Protein AF-A0A8H7VX62-F1 (afdb_monomer)

Organism: NCBI:txid101142

Mean predicted aligned error: 15.87 Å

Structure (mmCIF, N/CA/C/O backbone):
data_AF-A0A8H7VX62-F1
#
_entry.id   AF-A0A8H7VX62-F1
#
loop_
_atom_site.group_PDB
_atom_site.id
_atom_site.type_symbol
_atom_site.label_atom_id
_atom_site.label_alt_id
_atom_site.label_comp_id
_atom_site.label_asym_id
_atom_site.label_entity_id
_atom_site.label_seq_id
_atom_site.pdbx_PDB_ins_code
_atom_site.Cartn_x
_atom_site.Cartn_y
_atom_site.Cartn_z
_atom_site.occupancy
_atom_site.B_iso_or_equiv
_atom_site.auth_seq_id
_atom_site.auth_comp_id
_atom_site.auth_asym_id
_atom_site.auth_atom_id
_atom_site.pdbx_PDB_model_num
ATOM 1 N N . MET A 1 1 ? -5.044 -27.011 -21.662 1.00 71.62 1 MET A N 1
ATOM 2 C CA . MET A 1 1 ? -5.686 -28.148 -20.977 1.00 71.62 1 MET A CA 1
ATOM 3 C C . MET A 1 1 ? -5.557 -27.940 -19.476 1.00 71.62 1 MET A C 1
ATOM 5 O O . MET A 1 1 ? -4.485 -27.553 -19.027 1.00 71.62 1 MET A O 1
ATOM 9 N N . PHE A 1 2 ? -6.636 -28.113 -18.713 1.00 68.56 2 PHE A N 1
ATOM 10 C CA . PHE A 1 2 ? -6.569 -28.037 -17.250 1.00 68.56 2 PHE A CA 1
ATOM 11 C C . PHE A 1 2 ? -5.712 -29.178 -16.708 1.00 68.56 2 PHE A C 1
ATOM 13 O O . PHE A 1 2 ? -5.851 -30.312 -17.158 1.00 68.56 2 PHE A O 1
ATOM 20 N N . THR A 1 3 ? -4.791 -28.872 -15.794 1.00 77.31 3 THR A N 1
ATOM 21 C CA . THR A 1 3 ? -3.812 -29.855 -15.300 1.00 77.31 3 THR A CA 1
ATOM 22 C C . THR A 1 3 ? -4.329 -30.677 -14.124 1.00 77.31 3 THR A C 1
ATOM 24 O O . THR A 1 3 ? -3.561 -31.430 -13.534 1.00 77.31 3 THR A O 1
ATOM 27 N N . ASN A 1 4 ? -5.608 -30.528 -13.759 1.00 76.06 4 ASN A N 1
ATOM 28 C CA . ASN A 1 4 ? -6.195 -31.087 -12.538 1.00 76.06 4 ASN A CA 1
ATOM 29 C C . ASN A 1 4 ? -5.482 -30.644 -11.252 1.00 76.06 4 ASN A C 1
ATOM 31 O O . ASN A 1 4 ? -5.583 -31.314 -10.228 1.00 76.06 4 ASN A O 1
ATOM 35 N N . MET A 1 5 ? -4.780 -29.508 -11.285 1.00 73.19 5 MET A N 1
ATOM 36 C CA . MET A 1 5 ? -4.127 -28.947 -10.111 1.00 73.19 5 MET A CA 1
ATOM 37 C C . MET A 1 5 ? -4.774 -27.621 -9.728 1.00 73.19 5 MET A C 1
ATOM 39 O O . MET A 1 5 ? -4.821 -26.676 -10.521 1.00 73.19 5 MET A O 1
ATOM 43 N N . VAL A 1 6 ? -5.244 -27.575 -8.484 1.00 85.94 6 VAL A N 1
ATOM 44 C CA . VAL A 1 6 ? -5.773 -26.383 -7.826 1.00 85.94 6 VAL A CA 1
ATOM 45 C C . VAL A 1 6 ? -4.853 -26.061 -6.656 1.00 85.94 6 VAL A C 1
ATOM 47 O O . VAL A 1 6 ? -4.531 -26.947 -5.863 1.00 85.94 6 VAL A O 1
ATOM 50 N N . ARG A 1 7 ? -4.396 -24.812 -6.566 1.00 84.94 7 ARG A N 1
ATOM 51 C CA . ARG A 1 7 ? -3.600 -24.316 -5.437 1.00 84.94 7 ARG A CA 1
ATOM 52 C C . ARG A 1 7 ? -4.385 -23.256 -4.689 1.00 84.94 7 ARG A C 1
ATOM 54 O O . ARG A 1 7 ? -5.182 -22.540 -5.278 1.00 84.94 7 ARG A O 1
ATOM 61 N N . THR A 1 8 ? -4.163 -23.169 -3.388 1.00 81.38 8 THR A N 1
ATOM 62 C CA . THR A 1 8 ? -4.743 -22.124 -2.550 1.00 81.38 8 THR A CA 1
ATOM 63 C C . THR A 1 8 ? -3.756 -21.760 -1.452 1.00 81.38 8 THR A C 1
ATOM 65 O O . THR A 1 8 ? -3.048 -22.630 -0.943 1.00 81.38 8 THR A O 1
ATOM 68 N N . ASP A 1 9 ? -3.696 -20.479 -1.109 1.00 75.50 9 ASP A N 1
ATOM 69 C CA . ASP A 1 9 ? -2.916 -19.928 0.004 1.00 75.50 9 ASP A CA 1
ATOM 70 C C . ASP A 1 9 ? -3.807 -19.547 1.204 1.00 75.50 9 ASP A C 1
ATOM 72 O O . ASP A 1 9 ? -3.365 -18.873 2.133 1.00 75.50 9 ASP A O 1
ATOM 76 N N . GLY A 1 10 ? -5.077 -19.971 1.187 1.00 54.84 10 GLY A N 1
ATOM 77 C CA . GLY A 1 10 ? -6.078 -19.613 2.194 1.00 54.84 10 GLY A CA 1
ATOM 78 C C . GLY A 1 10 ? -6.777 -18.269 1.954 1.00 54.84 10 GLY A C 1
ATOM 79 O O . GLY A 1 10 ? -7.731 -17.968 2.669 1.00 54.84 10 GLY A O 1
ATOM 80 N N . TYR A 1 11 ? -6.365 -17.494 0.944 1.00 58.25 11 TYR A N 1
ATOM 81 C CA . TYR A 1 11 ? -7.001 -16.233 0.540 1.00 58.25 11 TYR A CA 1
ATOM 82 C C . TYR A 1 11 ? -7.446 -16.235 -0.932 1.00 58.25 11 TYR A C 1
ATOM 84 O O . TYR A 1 11 ? -8.454 -15.611 -1.262 1.00 58.25 11 TYR A O 1
ATOM 92 N N . GLY A 1 12 ? -6.740 -16.957 -1.804 1.00 59.09 12 GLY A N 1
ATOM 93 C CA . GLY A 1 12 ? -7.055 -17.129 -3.221 1.00 59.09 12 GLY A CA 1
ATOM 94 C C . GLY A 1 12 ? -7.034 -18.592 -3.666 1.00 59.09 12 GLY A C 1
ATOM 95 O O . GLY A 1 12 ? -6.581 -19.483 -2.941 1.00 59.09 12 GLY A O 1
ATOM 96 N N . ILE A 1 13 ? -7.560 -18.842 -4.867 1.00 72.12 13 ILE A N 1
ATOM 97 C CA . ILE A 1 13 ? -7.542 -20.153 -5.523 1.00 72.12 13 ILE A CA 1
ATOM 98 C C . ILE A 1 13 ? -6.998 -19.979 -6.940 1.00 72.12 13 ILE A C 1
ATOM 100 O O . ILE A 1 13 ? -7.566 -19.234 -7.737 1.00 72.12 13 ILE A O 1
ATOM 104 N N . ASP A 1 14 ? -5.944 -20.723 -7.257 1.00 79.62 14 ASP A N 1
ATOM 105 C CA . ASP A 1 14 ? -5.330 -20.780 -8.576 1.00 79.62 14 ASP A CA 1
ATOM 106 C C . ASP A 1 14 ? -5.692 -22.086 -9.280 1.00 79.62 14 ASP A C 1
ATOM 108 O O . ASP A 1 14 ? -5.503 -23.182 -8.740 1.00 79.62 14 ASP A O 1
ATOM 112 N N . PHE A 1 15 ? -6.137 -21.975 -10.530 1.00 84.00 15 PHE A N 1
ATOM 113 C CA . PHE A 1 15 ? -6.330 -23.111 -11.427 1.00 84.00 15 PHE A CA 1
ATOM 114 C C . PHE A 1 15 ? -5.172 -23.173 -12.413 1.00 84.00 15 PHE A C 1
ATOM 116 O O . PHE A 1 15 ? -4.970 -22.256 -13.211 1.00 84.00 15 PHE A O 1
ATOM 123 N N . ILE A 1 16 ? -4.411 -24.266 -12.391 1.00 78.94 16 ILE A N 1
ATOM 124 C CA . ILE A 1 16 ? -3.270 -24.405 -13.294 1.00 78.94 16 ILE A CA 1
ATOM 125 C C . ILE A 1 16 ? -3.768 -24.950 -14.638 1.00 78.94 16 ILE A C 1
ATOM 127 O O . ILE A 1 16 ? -4.322 -26.046 -14.744 1.00 78.94 16 ILE A O 1
ATOM 131 N N . LEU A 1 17 ? -3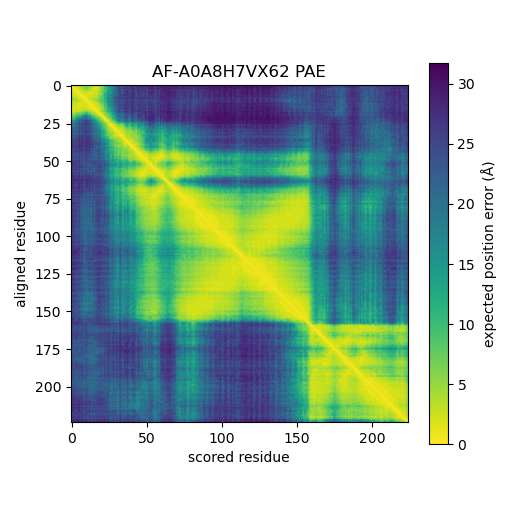.556 -24.171 -15.695 1.00 79.19 17 LEU A N 1
ATOM 132 C CA . LEU A 1 17 ? -3.845 -24.552 -17.074 1.00 79.19 17 LEU A CA 1
ATOM 133 C C . LEU A 1 17 ? -2.516 -24.746 -17.812 1.00 79.19 17 LEU A C 1
ATOM 135 O O . LEU A 1 17 ? -1.702 -23.830 -17.884 1.00 79.19 17 LEU A O 1
ATOM 139 N N . ALA A 1 18 ? -2.297 -25.923 -18.394 1.00 76.12 18 ALA A N 1
ATOM 140 C CA . ALA A 1 18 ? -1.176 -26.158 -19.296 1.00 76.12 18 ALA A CA 1
ATOM 141 C C . ALA A 1 18 ? -1.553 -25.687 -20.704 1.00 76.12 18 ALA A C 1
ATOM 143 O O . ALA A 1 18 ? -2.505 -26.192 -21.311 1.00 76.12 18 ALA A O 1
ATOM 144 N N . GLY A 1 19 ? -0.817 -24.714 -21.231 1.00 64.12 19 GLY A N 1
ATOM 145 C CA . GLY A 1 19 ? -0.822 -24.417 -22.661 1.00 64.12 19 GLY A CA 1
ATOM 146 C C . GLY A 1 19 ? 0.010 -25.447 -23.435 1.00 64.12 19 GLY A C 1
ATOM 147 O O . GLY A 1 19 ? 0.848 -26.119 -22.833 1.00 64.12 19 GLY A O 1
ATOM 148 N N . PRO A 1 20 ? -0.194 -25.590 -24.756 1.00 62.81 20 PRO A N 1
ATOM 149 C CA . PRO A 1 20 ? 0.759 -26.305 -25.596 1.00 62.81 20 PRO A CA 1
ATOM 150 C C . PRO A 1 20 ? 2.146 -25.672 -25.437 1.00 62.81 20 PRO A C 1
ATOM 152 O O . PRO A 1 20 ? 2.269 -24.443 -25.416 1.00 62.81 20 PRO A O 1
ATOM 155 N N . GLU A 1 21 ? 3.172 -26.510 -25.296 1.00 56.41 21 GLU A N 1
ATOM 156 C CA . GLU A 1 21 ? 4.558 -26.068 -25.172 1.00 56.41 21 GLU A CA 1
ATOM 157 C C . GLU A 1 21 ? 4.919 -25.281 -26.436 1.00 56.41 21 GLU A C 1
ATOM 159 O O . GLU A 1 21 ? 5.066 -25.834 -27.528 1.00 56.41 21 GLU A O 1
ATOM 164 N N . ARG A 1 22 ? 4.990 -23.950 -26.322 1.00 55.81 22 ARG A N 1
ATOM 165 C CA . ARG A 1 22 ? 5.574 -23.145 -27.388 1.00 55.81 22 ARG A CA 1
ATOM 166 C C . ARG A 1 22 ? 7.039 -23.546 -27.427 1.00 55.81 22 ARG A C 1
ATOM 168 O O . ARG A 1 22 ? 7.743 -23.323 -26.446 1.00 55.81 22 ARG A O 1
ATOM 175 N N . GLN A 1 23 ? 7.496 -24.103 -28.547 1.00 50.03 23 GLN A N 1
ATOM 176 C CA . GLN A 1 23 ? 8.921 -24.153 -28.860 1.00 50.03 23 GLN A CA 1
ATOM 177 C C . GLN A 1 23 ? 9.413 -22.708 -29.009 1.00 50.03 23 GLN A C 1
ATOM 179 O O . GLN A 1 23 ? 9.545 -22.178 -30.107 1.00 50.03 23 GLN A O 1
ATOM 184 N N . SER A 1 24 ? 9.610 -22.012 -27.893 1.00 57.88 24 SER A N 1
ATOM 185 C CA . SER A 1 24 ? 10.489 -20.860 -27.879 1.00 57.88 24 SER A CA 1
ATOM 186 C C . SER A 1 24 ? 11.895 -21.422 -27.899 1.00 57.88 24 SER A C 1
ATOM 188 O O . SER A 1 24 ? 12.209 -22.279 -27.068 1.00 57.88 24 SER A O 1
ATOM 190 N N . ASN A 1 25 ? 12.738 -20.930 -28.803 1.00 57.56 25 ASN A N 1
ATOM 191 C CA . ASN A 1 25 ? 14.180 -21.060 -28.637 1.00 57.56 25 ASN A CA 1
ATOM 192 C C . ASN A 1 25 ? 14.480 -20.655 -27.194 1.00 57.56 25 ASN A C 1
ATOM 194 O O . ASN A 1 25 ? 14.217 -19.509 -26.822 1.00 57.56 25 ASN A O 1
ATOM 198 N N . LYS A 1 26 ? 14.886 -21.617 -26.353 1.00 55.91 26 LYS A N 1
ATOM 199 C CA . LYS A 1 26 ? 15.217 -21.319 -24.960 1.00 55.91 26 LYS A CA 1
ATOM 200 C C . LYS A 1 26 ? 16.240 -20.197 -25.009 1.00 55.91 26 LYS A C 1
ATOM 202 O O . LYS A 1 26 ? 17.231 -20.313 -25.731 1.00 55.91 26 LYS A O 1
ATOM 207 N N . LEU A 1 27 ? 15.953 -19.100 -24.309 1.00 54.22 27 LEU A N 1
ATOM 208 C CA . LEU A 1 27 ? 16.937 -18.040 -24.161 1.00 54.22 27 LEU A CA 1
ATOM 209 C C . LEU A 1 27 ? 18.217 -18.681 -23.606 1.00 54.22 27 LEU A C 1
ATOM 211 O O . LEU A 1 27 ? 18.117 -19.594 -22.776 1.00 54.22 27 LEU A O 1
ATOM 215 N N . PRO A 1 28 ? 19.396 -18.277 -24.103 1.00 64.38 28 PRO A N 1
ATOM 216 C CA . PRO A 1 28 ? 20.649 -18.795 -23.588 1.00 64.38 28 PRO A CA 1
ATOM 217 C C . PRO A 1 28 ? 20.696 -18.560 -22.079 1.00 64.38 28 PRO A C 1
ATOM 219 O O . PRO A 1 28 ? 20.240 -17.531 -21.579 1.00 64.38 28 PRO A O 1
ATOM 222 N N . ASN A 1 29 ? 21.190 -19.561 -21.359 1.00 65.06 29 ASN A N 1
ATOM 223 C CA . ASN A 1 29 ? 21.332 -19.475 -19.918 1.00 65.06 29 ASN A CA 1
ATOM 224 C C . ASN A 1 29 ? 22.553 -18.592 -19.649 1.00 65.06 29 ASN A C 1
ATOM 226 O O . ASN A 1 29 ? 23.673 -19.062 -19.819 1.00 65.06 29 ASN A O 1
ATOM 230 N N . LEU A 1 30 ? 22.316 -17.314 -19.349 1.00 65.06 30 LEU A N 1
ATOM 231 C CA . LEU A 1 30 ? 23.380 -16.342 -19.117 1.00 65.06 30 LEU A CA 1
ATOM 232 C C . LEU A 1 30 ? 23.944 -16.508 -17.702 1.00 65.06 30 LEU A C 1
ATOM 234 O O . LEU A 1 30 ? 23.188 -16.543 -16.729 1.00 65.06 30 LEU A O 1
ATOM 238 N N . ASP A 1 31 ? 25.263 -16.586 -17.604 1.00 73.94 31 ASP A N 1
ATOM 239 C CA . ASP A 1 31 ? 26.038 -16.526 -16.369 1.00 73.94 31 ASP A CA 1
ATOM 240 C C . ASP A 1 31 ? 26.629 -15.116 -16.186 1.00 73.94 31 ASP A C 1
ATOM 242 O O . ASP A 1 31 ? 26.769 -14.345 -17.134 1.00 73.94 31 ASP A O 1
ATOM 246 N N . VAL A 1 32 ? 27.014 -14.761 -14.960 1.00 63.56 32 VAL A N 1
ATOM 247 C CA . VAL A 1 32 ? 27.670 -13.481 -14.639 1.00 63.56 32 VAL A CA 1
ATOM 248 C C . VAL A 1 32 ? 28.937 -13.285 -15.481 1.00 63.56 32 VAL A C 1
ATOM 250 O O . VAL A 1 32 ? 29.259 -12.165 -15.866 1.00 63.56 32 VAL A O 1
ATOM 253 N N . ASN A 1 33 ? 29.616 -14.379 -15.828 1.00 73.19 33 ASN A N 1
ATOM 254 C CA . ASN A 1 33 ? 30.805 -14.372 -16.678 1.00 73.19 33 ASN A CA 1
ATOM 255 C C . ASN A 1 33 ? 30.521 -14.011 -18.148 1.00 73.19 33 ASN A C 1
ATOM 257 O O . ASN A 1 33 ? 31.453 -13.647 -18.863 1.00 73.19 33 ASN A O 1
ATOM 261 N N . ASP A 1 34 ? 29.263 -14.073 -18.599 1.00 70.69 34 ASP A N 1
ATOM 262 C CA . ASP A 1 34 ? 28.872 -13.662 -19.955 1.00 70.69 34 ASP A CA 1
ATOM 263 C C . ASP A 1 34 ? 28.819 -12.131 -20.109 1.00 70.69 34 ASP A C 1
ATOM 265 O O . ASP A 1 34 ? 28.713 -11.614 -21.225 1.00 70.69 34 ASP A O 1
ATOM 269 N N . PHE A 1 35 ? 28.918 -11.387 -19.003 1.00 65.88 35 PHE A N 1
ATOM 270 C CA . PHE A 1 35 ? 28.956 -9.930 -18.993 1.00 65.88 35 PHE A CA 1
ATOM 271 C C . PHE A 1 35 ? 30.404 -9.440 -18.885 1.00 65.88 35 PHE A C 1
ATOM 273 O O . PHE A 1 35 ? 30.941 -9.255 -17.792 1.00 65.88 35 PHE A O 1
ATOM 280 N N . THR A 1 36 ? 31.058 -9.218 -20.027 1.00 74.06 36 THR A N 1
ATOM 281 C CA . THR A 1 36 ? 32.402 -8.624 -20.032 1.00 74.06 36 THR A CA 1
ATOM 282 C C . THR A 1 36 ? 32.339 -7.140 -19.653 1.00 74.06 36 THR A C 1
ATOM 284 O O . THR A 1 36 ? 31.382 -6.463 -20.035 1.00 74.06 36 THR A O 1
ATOM 287 N N . PRO A 1 37 ? 33.341 -6.588 -18.943 1.00 66.25 37 PRO A N 1
ATOM 288 C CA . PRO A 1 37 ? 33.382 -5.164 -18.610 1.00 66.25 37 PRO A CA 1
ATOM 289 C C . PRO A 1 37 ? 33.244 -4.258 -19.839 1.00 66.25 37 PRO A C 1
ATOM 291 O O . PRO A 1 37 ? 32.565 -3.238 -19.774 1.00 66.25 37 PRO A O 1
ATOM 294 N N . GLU A 1 38 ? 33.823 -4.652 -20.976 1.00 67.12 38 GLU A N 1
ATOM 295 C CA . GLU A 1 38 ? 33.693 -3.928 -22.243 1.00 67.12 38 GLU A CA 1
ATOM 296 C C . GLU A 1 38 ? 32.259 -4.011 -22.784 1.00 67.12 38 GLU A C 1
ATOM 298 O O . GLU A 1 38 ? 31.678 -2.999 -23.162 1.00 67.12 38 GLU A O 1
ATOM 303 N N . GLY A 1 39 ? 31.641 -5.197 -22.747 1.00 64.75 39 GLY A N 1
ATOM 304 C CA . GLY A 1 39 ? 30.269 -5.405 -23.210 1.00 64.75 39 GLY A CA 1
ATOM 305 C C . GLY A 1 39 ? 29.230 -4.691 -22.347 1.00 64.75 39 GLY A C 1
ATOM 306 O O . GLY A 1 39 ? 28.265 -4.156 -22.889 1.00 64.75 39 GLY A O 1
ATOM 307 N N . ILE A 1 40 ? 29.441 -4.641 -21.027 1.00 62.69 40 ILE A N 1
ATOM 308 C CA . ILE A 1 40 ? 28.620 -3.864 -20.094 1.00 62.69 40 ILE A CA 1
ATOM 309 C C . ILE A 1 40 ? 28.803 -2.376 -20.386 1.00 62.69 40 ILE A C 1
ATOM 311 O O . ILE A 1 40 ? 27.826 -1.703 -20.672 1.00 62.69 40 ILE A O 1
ATOM 315 N N . ASN A 1 41 ? 30.032 -1.860 -20.393 1.00 64.12 41 ASN A N 1
ATOM 316 C CA . ASN A 1 41 ? 30.258 -0.419 -20.527 1.00 64.12 41 ASN A CA 1
ATOM 317 C C . ASN A 1 41 ? 29.872 0.140 -21.911 1.00 64.12 41 ASN A C 1
ATOM 319 O O . ASN A 1 41 ? 29.512 1.311 -22.008 1.00 64.12 41 ASN A O 1
ATOM 323 N N . GLU A 1 42 ? 29.912 -0.671 -22.974 1.00 64.19 42 GLU A N 1
ATOM 324 C CA . GLU A 1 42 ? 29.536 -0.245 -24.331 1.00 64.19 42 GLU A CA 1
ATOM 325 C C . GLU A 1 42 ? 28.044 -0.419 -24.651 1.00 64.19 42 GLU A C 1
ATOM 327 O O . GLU A 1 42 ? 27.518 0.300 -25.501 1.00 64.19 42 GLU A O 1
ATOM 332 N N . ARG A 1 43 ? 27.354 -1.384 -24.022 1.00 55.22 43 ARG A N 1
ATOM 333 C CA . ARG A 1 43 ? 25.957 -1.731 -24.363 1.00 55.22 43 ARG A CA 1
ATOM 334 C C . ARG A 1 43 ? 24.969 -1.566 -23.216 1.00 55.22 43 ARG A C 1
ATOM 336 O O . ARG A 1 43 ? 23.773 -1.648 -23.465 1.00 55.22 43 ARG A O 1
ATOM 343 N N . PHE A 1 44 ? 25.445 -1.395 -21.985 1.00 58.22 44 PHE A N 1
ATOM 344 C CA . PHE A 1 44 ? 24.639 -1.366 -20.770 1.00 58.22 44 PHE A CA 1
ATOM 345 C C . PHE A 1 44 ? 24.989 -0.179 -19.870 1.00 58.22 44 PHE A C 1
ATOM 347 O O . PHE A 1 44 ? 25.999 -0.140 -19.179 1.00 58.22 44 PHE A O 1
ATOM 354 N N . HIS A 1 45 ? 24.064 0.768 -19.785 1.00 63.84 45 HIS A N 1
ATOM 355 C CA . HIS A 1 45 ? 24.057 1.790 -18.757 1.00 63.84 45 HIS A CA 1
ATOM 356 C C . HIS A 1 45 ? 23.605 1.200 -17.416 1.00 63.84 45 HIS A C 1
ATOM 358 O O . HIS A 1 45 ? 22.448 0.806 -17.237 1.00 63.84 45 HIS A O 1
ATOM 364 N N . LEU A 1 46 ? 24.546 1.107 -16.477 1.00 67.94 46 LEU A N 1
ATOM 365 C CA . LEU A 1 46 ? 24.316 0.564 -15.146 1.00 67.94 46 LEU A CA 1
ATOM 366 C C . LEU A 1 46 ? 23.502 1.546 -14.297 1.00 67.94 46 LEU A C 1
ATOM 368 O O . LEU A 1 46 ? 23.873 2.706 -14.169 1.00 67.94 46 LEU A O 1
ATOM 372 N N . TRP A 1 47 ? 22.421 1.062 -13.681 1.00 75.31 47 TRP A N 1
ATOM 373 C CA . TRP A 1 47 ? 21.662 1.820 -12.687 1.00 75.31 47 TRP A CA 1
ATOM 374 C C . TRP A 1 47 ? 21.677 1.093 -11.348 1.00 75.31 47 TRP A C 1
ATOM 376 O O . TRP A 1 47 ? 21.229 -0.050 -11.245 1.00 75.31 47 TRP A O 1
ATOM 386 N N . GLY A 1 48 ? 22.151 1.772 -10.308 1.00 71.88 48 GLY A N 1
ATOM 387 C CA . GLY A 1 48 ? 21.973 1.338 -8.929 1.00 71.88 48 GLY A CA 1
ATOM 388 C C . GLY A 1 48 ? 20.546 1.633 -8.484 1.00 71.88 48 GLY A C 1
ATOM 389 O O . GLY A 1 48 ? 20.120 2.784 -8.538 1.00 71.88 48 GLY A O 1
ATOM 390 N N . VAL A 1 49 ? 19.804 0.609 -8.060 1.00 68.94 49 VAL A N 1
ATOM 391 C CA . VAL A 1 49 ? 18.426 0.746 -7.566 1.00 68.94 49 VAL A CA 1
ATOM 392 C C . VAL A 1 49 ? 18.399 0.501 -6.064 1.00 68.94 49 VAL A C 1
ATOM 394 O O . VAL A 1 49 ? 18.793 -0.566 -5.601 1.00 68.94 49 VAL A O 1
ATOM 397 N N . ASP A 1 50 ? 17.891 1.478 -5.320 1.00 70.25 50 ASP A N 1
ATOM 398 C CA . ASP A 1 50 ? 17.724 1.427 -3.872 1.00 70.25 50 ASP A CA 1
ATOM 399 C C . ASP A 1 50 ? 16.243 1.618 -3.491 1.00 70.25 50 ASP A C 1
ATOM 401 O O . ASP A 1 50 ? 15.652 2.669 -3.789 1.00 70.25 50 ASP A O 1
ATOM 405 N N . PRO A 1 51 ? 15.595 0.621 -2.864 1.00 66.69 51 PRO A N 1
ATOM 406 C CA . PRO A 1 51 ? 14.284 0.801 -2.256 1.00 66.69 51 PRO A CA 1
ATOM 407 C C . PRO A 1 51 ? 14.405 1.636 -0.974 1.00 66.69 51 PRO A C 1
ATOM 409 O O . PRO A 1 51 ? 15.228 1.355 -0.110 1.00 66.69 51 PRO A O 1
ATOM 412 N N . GLY A 1 52 ? 13.544 2.643 -0.807 1.00 60.78 52 GLY A N 1
ATOM 413 C CA . GLY A 1 52 ? 13.649 3.592 0.303 1.00 60.78 52 GLY A CA 1
ATOM 414 C C . GLY A 1 52 ? 12.347 3.812 1.073 1.00 60.78 52 GLY A C 1
ATOM 415 O O . GLY A 1 52 ? 11.261 3.396 0.681 1.00 60.78 52 GLY A O 1
ATOM 416 N N . GLN A 1 53 ? 12.442 4.529 2.196 1.00 58.53 53 GLN A N 1
ATOM 417 C CA . GLN A 1 53 ? 11.253 4.933 2.963 1.00 58.53 53 GLN A CA 1
ATOM 418 C C . GLN A 1 53 ? 10.483 6.073 2.272 1.00 58.53 53 GLN A C 1
ATOM 420 O O . GLN A 1 53 ? 9.252 6.078 2.234 1.00 58.53 53 GLN A O 1
ATOM 425 N N . ILE A 1 54 ? 11.211 7.043 1.708 1.00 71.38 54 ILE A N 1
ATOM 426 C CA . ILE A 1 54 ? 10.633 8.239 1.069 1.00 71.38 54 ILE A CA 1
ATOM 427 C C . ILE A 1 54 ? 10.181 7.944 -0.365 1.00 71.38 54 ILE A C 1
ATOM 429 O O . ILE A 1 54 ? 9.164 8.474 -0.817 1.00 71.38 54 ILE A O 1
ATOM 433 N N . ASN A 1 55 ? 10.918 7.083 -1.065 1.00 69.38 55 ASN A N 1
ATOM 434 C CA . ASN A 1 55 ? 10.613 6.648 -2.421 1.00 69.38 55 ASN A CA 1
ATOM 435 C C . ASN A 1 55 ? 10.502 5.129 -2.431 1.00 69.38 55 ASN A C 1
ATOM 437 O O . ASN A 1 55 ? 11.405 4.471 -1.925 1.00 69.38 55 ASN A O 1
ATOM 441 N N . ILE A 1 56 ? 9.463 4.595 -3.078 1.00 66.69 56 ILE A N 1
ATOM 442 C CA . ILE A 1 56 ? 9.306 3.155 -3.323 1.00 66.69 56 ILE A CA 1
ATOM 443 C C . ILE A 1 56 ? 10.578 2.595 -3.966 1.00 66.69 56 ILE A C 1
ATOM 445 O O . ILE A 1 56 ? 11.034 1.517 -3.599 1.00 66.69 56 ILE A O 1
ATOM 449 N N . PHE A 1 57 ? 11.189 3.372 -4.863 1.00 69.19 57 PHE A N 1
ATOM 450 C CA . PHE A 1 57 ? 12.565 3.172 -5.289 1.00 69.19 57 PHE A CA 1
ATOM 451 C C . PHE A 1 57 ? 13.218 4.494 -5.702 1.00 69.19 57 PHE A C 1
ATOM 453 O O . PHE A 1 57 ? 12.554 5.443 -6.143 1.00 69.19 57 PHE A O 1
ATOM 460 N N . THR A 1 58 ? 14.539 4.525 -5.583 1.00 71.56 58 THR A N 1
ATOM 461 C CA . THR A 1 58 ? 15.434 5.503 -6.197 1.00 71.56 58 THR A CA 1
ATOM 462 C C . THR A 1 58 ? 16.395 4.744 -7.102 1.00 71.56 58 THR A C 1
ATOM 464 O O . THR A 1 58 ? 16.918 3.713 -6.704 1.00 71.56 58 THR A O 1
ATOM 467 N N . ALA A 1 59 ? 16.624 5.231 -8.313 1.00 77.06 59 ALA A N 1
ATOM 468 C CA . ALA A 1 59 ? 17.611 4.689 -9.229 1.00 77.06 59 ALA A CA 1
ATOM 469 C C . ALA A 1 59 ? 18.631 5.782 -9.581 1.00 77.06 59 ALA A C 1
ATOM 471 O O . ALA A 1 59 ? 18.223 6.925 -9.807 1.00 77.06 59 ALA A O 1
ATOM 472 N N . SER A 1 60 ? 19.916 5.432 -9.619 1.00 82.69 60 SER A N 1
ATOM 473 C CA . SER A 1 60 ? 21.038 6.309 -9.984 1.00 82.69 60 SER A CA 1
ATOM 474 C C . SER A 1 60 ? 21.894 5.672 -11.075 1.00 82.69 60 SER A C 1
ATOM 476 O O . SER A 1 60 ? 22.193 4.487 -10.960 1.00 82.69 60 SER A O 1
ATOM 478 N N . ASP A 1 61 ? 22.317 6.432 -12.086 1.00 81.88 61 ASP A N 1
ATOM 479 C CA . ASP A 1 61 ? 23.257 5.977 -13.131 1.00 81.88 61 ASP A CA 1
ATOM 480 C C . ASP A 1 61 ? 24.733 6.275 -12.822 1.00 81.88 61 ASP A C 1
ATOM 482 O O . ASP A 1 61 ? 25.618 5.934 -13.604 1.00 81.88 61 ASP A O 1
ATOM 486 N N . GLY A 1 62 ? 25.012 6.882 -11.668 1.00 79.94 62 GLY A N 1
ATOM 487 C CA . GLY A 1 62 ? 26.361 7.202 -11.218 1.00 79.94 62 GLY A CA 1
ATOM 488 C C . GLY A 1 62 ? 26.535 6.992 -9.718 1.00 79.94 62 GLY A C 1
ATOM 489 O O . GLY A 1 62 ? 25.570 7.026 -8.948 1.00 79.94 62 GLY A O 1
ATOM 490 N N . HIS A 1 63 ? 27.781 6.750 -9.315 1.00 73.38 63 HIS A N 1
ATOM 491 C CA . HIS A 1 63 ? 28.190 6.585 -7.915 1.00 73.38 63 HIS A CA 1
ATOM 492 C C . HIS A 1 63 ? 29.156 7.693 -7.449 1.00 73.38 63 HIS A C 1
ATOM 494 O O . HIS A 1 63 ? 29.311 7.915 -6.249 1.00 73.38 63 HIS A O 1
ATOM 500 N N . ASP A 1 64 ? 29.786 8.408 -8.382 1.00 76.06 64 ASP A N 1
ATOM 501 C CA . ASP A 1 64 ? 30.823 9.394 -8.079 1.00 76.06 64 ASP A CA 1
ATOM 502 C C . ASP A 1 64 ? 30.256 10.811 -7.888 1.00 76.06 64 ASP A C 1
ATOM 504 O O . ASP A 1 64 ? 29.051 11.057 -7.979 1.00 76.06 64 ASP A O 1
ATOM 508 N N . THR A 1 65 ? 31.136 11.770 -7.592 1.00 76.56 65 THR A N 1
ATOM 509 C CA . THR A 1 65 ? 30.777 13.184 -7.376 1.00 76.56 65 THR A CA 1
ATOM 510 C C . THR A 1 65 ? 30.355 13.922 -8.645 1.00 76.56 65 THR A C 1
ATOM 512 O O . THR A 1 65 ? 29.923 15.074 -8.563 1.00 76.56 65 THR A O 1
ATOM 515 N N . ASP A 1 66 ? 30.493 13.285 -9.806 1.00 80.38 66 ASP A N 1
ATOM 516 C CA . ASP A 1 66 ? 30.074 13.848 -11.081 1.00 80.38 66 ASP A CA 1
ATOM 517 C C . ASP A 1 66 ? 28.540 13.933 -11.181 1.00 80.38 66 ASP A C 1
ATOM 519 O O . ASP A 1 66 ? 27.818 13.157 -10.539 1.00 80.38 66 ASP A O 1
ATOM 523 N N . PRO A 1 67 ? 28.007 14.876 -11.983 1.00 77.75 67 PRO A N 1
ATOM 524 C CA . PRO A 1 67 ? 26.576 14.962 -12.228 1.00 77.75 67 PRO A CA 1
ATOM 525 C C . PRO A 1 67 ? 26.034 13.647 -12.798 1.00 77.75 67 PRO A C 1
ATOM 527 O O . PRO A 1 67 ? 26.444 13.212 -13.870 1.00 77.75 67 PRO A O 1
ATOM 530 N N . HIS A 1 68 ? 25.079 13.052 -12.091 1.00 80.31 68 HIS A N 1
ATOM 531 C CA . HIS A 1 68 ? 24.415 11.809 -12.471 1.00 80.31 68 HIS A CA 1
ATOM 532 C C . HIS A 1 68 ? 22.893 11.968 -12.376 1.00 80.31 68 HIS A C 1
ATOM 534 O O . HIS A 1 68 ? 22.364 12.850 -11.688 1.00 80.31 68 HIS A O 1
ATOM 540 N N . GLN A 1 69 ? 22.167 11.135 -13.108 1.00 79.25 69 GLN A N 1
ATOM 541 C CA . GLN A 1 69 ? 20.717 11.139 -13.143 1.00 79.25 69 GLN A CA 1
ATOM 542 C C . GLN A 1 69 ? 20.142 10.351 -11.973 1.00 79.25 69 GLN A C 1
ATOM 544 O O . GLN A 1 69 ? 20.537 9.227 -11.678 1.00 79.25 69 GLN A O 1
ATOM 549 N N . LEU A 1 70 ? 19.111 10.926 -11.354 1.00 79.00 70 LEU A N 1
ATOM 550 C CA . LEU A 1 70 ? 18.333 10.273 -10.311 1.00 79.00 70 LEU A CA 1
ATOM 551 C C . LEU A 1 70 ? 16.882 1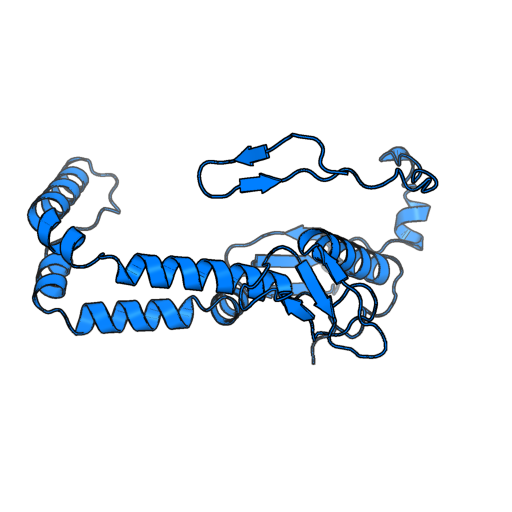0.127 -10.750 1.00 79.00 70 LEU A C 1
ATOM 553 O O . LEU A 1 70 ? 16.196 11.109 -11.048 1.00 79.00 70 LEU A O 1
ATOM 557 N N . ARG A 1 71 ? 16.374 8.899 -10.705 1.00 74.06 71 ARG A N 1
ATOM 558 C CA . ARG A 1 71 ? 14.959 8.588 -10.926 1.00 74.06 71 ARG A CA 1
ATOM 559 C C . ARG A 1 71 ? 14.341 8.121 -9.626 1.00 74.06 71 ARG A C 1
ATOM 561 O O . ARG A 1 71 ? 14.923 7.321 -8.908 1.00 74.06 71 ARG A O 1
ATOM 568 N N . LYS A 1 72 ? 13.170 8.655 -9.291 1.00 76.12 72 LYS A N 1
ATOM 569 C CA . LYS A 1 72 ? 12.500 8.394 -8.013 1.00 76.12 72 LYS A CA 1
ATOM 570 C C . LYS A 1 72 ? 11.025 8.154 -8.260 1.00 76.12 72 LYS A C 1
ATOM 572 O O . LYS A 1 72 ? 10.414 8.923 -9.009 1.00 76.12 72 LYS A O 1
ATOM 577 N N . TYR A 1 73 ? 10.476 7.150 -7.586 1.00 69.00 73 TYR A N 1
ATOM 578 C CA . TYR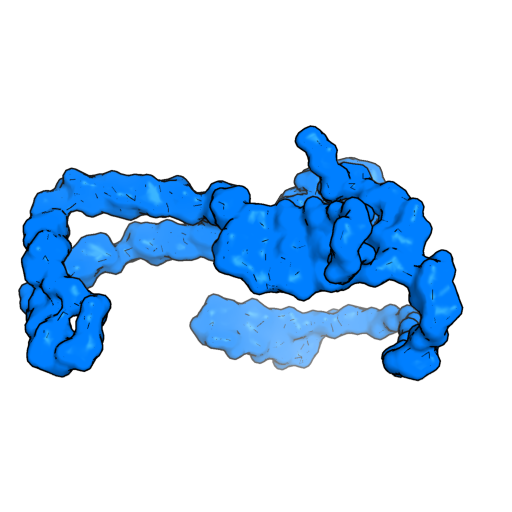 A 1 73 ? 9.036 6.979 -7.446 1.00 69.00 73 TYR A CA 1
ATOM 579 C C . TYR A 1 73 ? 8.627 7.239 -5.990 1.00 69.00 73 TYR A C 1
ATOM 581 O O . TYR A 1 73 ? 8.851 6.383 -5.131 1.00 69.00 73 TYR A O 1
ATOM 589 N N . PRO A 1 74 ? 8.092 8.432 -5.668 1.00 79.75 74 PRO A N 1
ATOM 590 C CA . PRO A 1 74 ? 7.806 8.808 -4.291 1.00 79.75 74 PRO A CA 1
ATOM 591 C C . PRO A 1 74 ? 6.732 7.926 -3.657 1.00 79.75 74 PRO A C 1
ATOM 593 O O . PRO A 1 74 ? 5.659 7.708 -4.221 1.00 79.75 74 PRO A O 1
ATOM 596 N N . THR A 1 75 ? 6.958 7.518 -2.412 1.00 76.81 75 THR A N 1
ATOM 597 C CA . THR A 1 75 ? 5.998 6.748 -1.611 1.00 76.81 75 THR A CA 1
ATOM 598 C C . THR A 1 75 ? 4.659 7.488 -1.471 1.00 76.81 75 THR A C 1
ATOM 600 O O . THR A 1 75 ? 3.587 6.885 -1.504 1.00 76.81 75 THR A O 1
ATOM 603 N N . ALA A 1 76 ? 4.694 8.822 -1.387 1.00 82.31 76 ALA A N 1
ATOM 604 C CA . ALA A 1 76 ? 3.493 9.654 -1.334 1.00 82.31 76 ALA A CA 1
ATOM 605 C C . ALA A 1 76 ? 2.667 9.620 -2.634 1.00 82.31 76 ALA A C 1
ATOM 607 O O . ALA A 1 76 ? 1.434 9.701 -2.575 1.00 82.31 76 ALA A O 1
ATOM 608 N N . GLU A 1 77 ? 3.328 9.511 -3.790 1.00 81.31 77 GLU A N 1
ATOM 609 C CA . GLU A 1 77 ? 2.663 9.376 -5.088 1.00 81.31 77 GLU A CA 1
ATOM 610 C C . GLU A 1 77 ? 1.981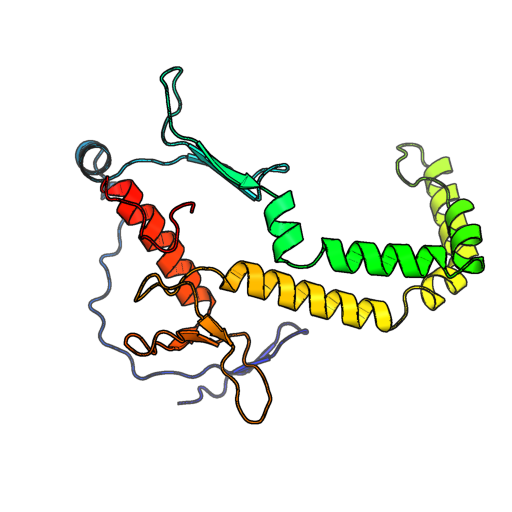 8.009 -5.176 1.00 81.31 77 GLU A C 1
ATOM 612 O O . GLU A 1 77 ? 0.775 7.949 -5.425 1.00 81.31 77 GLU A O 1
ATOM 617 N N . TYR A 1 78 ? 2.706 6.940 -4.831 1.00 80.00 78 TYR A N 1
ATOM 618 C CA . TYR A 1 78 ? 2.164 5.582 -4.749 1.00 80.00 78 TYR A CA 1
ATOM 619 C C . TYR A 1 78 ? 0.911 5.508 -3.873 1.00 80.00 78 TYR A C 1
ATOM 621 O O . TYR A 1 78 ? -0.141 5.073 -4.331 1.00 80.00 78 TYR A O 1
ATOM 629 N N . TYR A 1 79 ? 0.967 6.009 -2.634 1.00 82.19 79 TYR A N 1
ATOM 630 C CA . TYR A 1 79 ? -0.183 5.973 -1.722 1.00 82.19 79 TYR A CA 1
ATOM 631 C C . TYR A 1 79 ? -1.392 6.774 -2.217 1.00 82.19 79 TYR A C 1
ATOM 633 O O . TYR A 1 79 ? -2.529 6.480 -1.838 1.00 82.19 79 TYR A O 1
ATOM 641 N N . THR A 1 80 ? -1.157 7.797 -3.039 1.00 85.38 80 THR A N 1
ATOM 642 C CA . THR A 1 80 ? -2.237 8.559 -3.668 1.00 85.38 80 THR A CA 1
ATOM 643 C C . THR A 1 80 ? -2.890 7.727 -4.769 1.00 85.38 80 THR A C 1
ATOM 645 O O . THR A 1 80 ? -4.107 7.549 -4.733 1.00 85.38 80 THR A O 1
ATOM 648 N N . ARG A 1 81 ? -2.091 7.155 -5.682 1.00 79.38 81 ARG A N 1
ATOM 649 C CA . ARG A 1 81 ? -2.578 6.306 -6.784 1.00 79.38 81 ARG A CA 1
ATOM 650 C C . ARG A 1 81 ? -3.263 5.035 -6.288 1.00 79.38 81 ARG A C 1
ATOM 652 O O . ARG A 1 81 ? -4.345 4.693 -6.745 1.00 79.38 81 ARG A O 1
ATOM 659 N N . ALA A 1 82 ? -2.701 4.400 -5.264 1.00 80.88 82 ALA A N 1
ATOM 660 C CA . ALA A 1 82 ? -3.260 3.205 -4.645 1.00 80.88 82 ALA A CA 1
ATOM 661 C C . ALA A 1 82 ? -4.521 3.469 -3.791 1.00 80.88 82 ALA A C 1
ATOM 663 O O . ALA A 1 82 ? -5.052 2.549 -3.173 1.00 80.88 82 ALA A O 1
ATOM 664 N N . GLY A 1 83 ? -5.010 4.715 -3.719 1.00 87.31 83 GLY A N 1
ATOM 665 C CA . GLY A 1 83 ? -6.263 5.068 -3.040 1.00 87.31 83 GLY A CA 1
ATOM 666 C C . GLY A 1 83 ? -6.187 5.139 -1.510 1.00 87.31 83 GLY A C 1
ATOM 667 O O . GLY A 1 83 ? -7.180 5.479 -0.863 1.00 87.31 83 GLY A O 1
ATOM 668 N N . LEU A 1 84 ? -5.014 4.908 -0.909 1.00 88.75 84 LEU A N 1
ATOM 669 C CA . LEU A 1 84 ? -4.839 4.872 0.548 1.00 88.75 84 LEU A CA 1
ATOM 670 C C . LEU A 1 84 ? -5.132 6.219 1.219 1.00 88.75 84 LEU A C 1
ATOM 672 O O . LEU A 1 84 ? -5.708 6.244 2.305 1.00 88.75 84 LEU A O 1
ATOM 676 N N . LYS A 1 85 ? -4.829 7.349 0.562 1.00 90.44 85 LYS A N 1
ATOM 677 C CA . LYS A 1 85 ? -5.204 8.679 1.082 1.00 90.44 85 LYS A CA 1
ATOM 678 C C . LYS A 1 85 ? -6.718 8.845 1.230 1.00 90.44 85 LYS A C 1
ATOM 680 O O . LYS A 1 85 ? -7.176 9.380 2.238 1.00 90.44 85 LYS A O 1
ATOM 685 N N . LYS A 1 86 ? -7.494 8.363 0.254 1.00 91.88 86 LYS A N 1
ATOM 686 C CA . LYS A 1 86 ? -8.962 8.430 0.286 1.00 91.88 86 LYS A CA 1
ATOM 687 C C . LYS A 1 86 ? -9.518 7.555 1.408 1.00 91.88 86 LYS A C 1
ATOM 689 O O . LYS A 1 86 ? -10.382 7.996 2.160 1.00 91.88 86 LYS A O 1
ATOM 694 N N . THR A 1 87 ? -8.980 6.349 1.564 1.00 93.19 87 THR A N 1
ATOM 695 C CA . THR A 1 87 ? -9.355 5.451 2.661 1.00 93.19 87 THR A CA 1
ATOM 696 C C . THR A 1 87 ? -9.033 6.050 4.027 1.00 93.19 87 THR A C 1
ATOM 698 O O . THR A 1 87 ? -9.892 6.042 4.904 1.00 93.19 87 THR A O 1
ATOM 701 N N . ASN A 1 88 ? -7.850 6.643 4.205 1.00 93.75 88 ASN A N 1
ATOM 702 C CA . ASN A 1 88 ? -7.483 7.304 5.460 1.00 93.75 88 ASN A CA 1
ATOM 703 C C . ASN A 1 88 ? -8.429 8.462 5.800 1.00 93.75 88 ASN A C 1
ATOM 705 O O . ASN A 1 88 ? -8.791 8.624 6.963 1.00 93.75 88 ASN A O 1
ATOM 709 N N . LEU A 1 89 ? -8.878 9.224 4.797 1.00 95.06 89 LEU A N 1
ATOM 710 C CA . LEU A 1 89 ? -9.883 10.268 4.993 1.00 95.06 89 LEU A CA 1
ATOM 711 C C . LEU A 1 89 ? -11.234 9.688 5.441 1.00 95.06 89 LEU A C 1
ATOM 713 O O . LEU A 1 89 ? -11.850 10.224 6.357 1.00 95.06 89 LEU A O 1
ATOM 717 N N . HIS A 1 90 ? -11.681 8.573 4.852 1.00 94.56 90 HIS A N 1
ATOM 718 C CA . HIS A 1 90 ? -12.893 7.883 5.309 1.00 94.56 90 HIS A CA 1
ATOM 719 C C . HIS A 1 90 ? -12.772 7.398 6.754 1.00 94.56 90 HIS A C 1
ATOM 721 O O . HIS A 1 90 ? -13.681 7.632 7.546 1.00 94.56 90 HIS A O 1
ATOM 727 N N . ILE A 1 91 ? -11.645 6.776 7.109 1.00 94.38 91 ILE A N 1
ATOM 728 C CA . ILE A 1 91 ? -11.387 6.317 8.478 1.00 94.38 91 ILE A CA 1
ATOM 729 C C . ILE A 1 91 ? -11.409 7.503 9.445 1.00 94.38 91 ILE A C 1
ATOM 731 O O . ILE A 1 91 ? -12.058 7.419 10.482 1.00 94.38 91 ILE A O 1
ATOM 735 N N . LEU A 1 92 ? -10.761 8.618 9.098 1.00 95.12 92 LEU A N 1
ATOM 736 C CA . LEU A 1 92 ? -10.775 9.832 9.914 1.00 95.12 92 LEU A CA 1
ATOM 737 C C . LEU A 1 92 ? -12.199 10.371 10.107 1.00 95.12 92 LEU A C 1
ATOM 739 O O . LEU A 1 92 ? -12.570 10.724 11.220 1.00 95.12 92 LEU A O 1
ATOM 743 N N . ASN A 1 93 ? -13.015 10.382 9.052 1.00 95.81 93 ASN A N 1
ATOM 744 C CA . ASN A 1 93 ? -14.412 10.799 9.151 1.00 95.81 93 ASN A CA 1
ATOM 745 C C . ASN A 1 93 ? -15.233 9.863 10.049 1.00 95.81 93 ASN A C 1
ATOM 747 O O . ASN A 1 93 ? -16.044 10.349 10.829 1.00 95.81 93 ASN A O 1
ATOM 751 N N . TYR A 1 94 ? -15.004 8.546 9.989 1.00 95.31 94 TYR A N 1
ATOM 752 C CA . TYR A 1 94 ? -15.652 7.596 10.899 1.00 95.31 94 TYR A CA 1
ATOM 753 C C . TYR A 1 94 ? -15.245 7.838 12.348 1.00 95.31 94 TYR A C 1
ATOM 755 O O . TYR A 1 94 ? -16.114 7.895 13.211 1.00 95.31 94 TYR A O 1
ATOM 763 N N . LYS A 1 95 ? -13.949 8.058 12.604 1.00 94.62 95 LYS A N 1
ATOM 764 C CA . LYS A 1 95 ? -13.456 8.411 13.940 1.00 94.62 95 LYS A CA 1
ATOM 765 C C . LYS A 1 95 ? -14.094 9.699 14.447 1.00 94.62 95 LYS A C 1
ATOM 767 O O . LYS A 1 95 ? -14.503 9.760 15.592 1.00 94.62 95 LYS A O 1
ATOM 772 N N . ASN A 1 96 ? -14.215 10.715 13.596 1.00 94.50 96 ASN A N 1
ATOM 773 C CA . ASN A 1 96 ? -14.797 12.002 13.977 1.00 94.50 96 ASN A CA 1
ATOM 774 C C . ASN A 1 96 ? -16.312 11.960 14.207 1.00 94.50 96 ASN A C 1
ATOM 776 O O . ASN A 1 96 ? -16.843 12.840 14.878 1.00 94.50 96 ASN A O 1
ATOM 780 N N . ALA A 1 97 ? -17.006 10.972 13.643 1.00 94.81 97 ALA A N 1
ATOM 781 C CA . ALA A 1 97 ? -18.445 10.805 13.806 1.00 94.81 97 ALA A CA 1
ATOM 782 C C . ALA A 1 97 ? -18.826 9.973 15.045 1.00 94.81 97 ALA A C 1
ATOM 784 O O . ALA A 1 97 ? -19.980 10.018 15.466 1.00 94.81 97 ALA A O 1
ATOM 785 N N . ASP A 1 98 ? -17.886 9.218 15.619 1.00 95.38 98 ASP A N 1
ATOM 786 C CA . ASP A 1 98 ? -18.130 8.302 16.733 1.00 95.38 98 ASP A CA 1
ATOM 787 C C . ASP A 1 98 ? -17.495 8.831 18.029 1.00 95.38 98 ASP A C 1
ATOM 789 O O . ASP A 1 98 ? -16.321 8.589 18.320 1.00 95.38 98 ASP A O 1
ATOM 793 N N . LEU A 1 99 ? -18.287 9.566 18.821 1.00 94.31 99 LEU A N 1
ATOM 794 C CA . LEU A 1 99 ? -17.846 10.114 20.110 1.00 94.31 99 LEU A CA 1
ATOM 795 C C . LEU A 1 99 ? -17.388 9.023 21.088 1.00 94.31 99 LEU A C 1
ATOM 797 O O . LEU A 1 99 ? -16.421 9.228 21.819 1.00 94.31 99 LEU A O 1
ATOM 801 N N . GLN A 1 100 ? -18.050 7.861 21.093 1.00 94.38 100 GLN A N 1
ATOM 802 C CA . GLN A 1 100 ? -17.709 6.770 22.004 1.00 94.38 100 GLN A CA 1
ATOM 803 C C . GLN A 1 100 ? -16.332 6.195 21.661 1.00 94.38 100 GLN A C 1
ATOM 805 O O . GLN A 1 100 ? -15.514 5.961 22.555 1.00 94.38 100 GLN A O 1
ATOM 810 N N . PHE A 1 101 ? -16.049 6.021 20.369 1.00 95.44 101 PHE A N 1
ATOM 811 C CA . PHE A 1 101 ? -14.725 5.631 19.907 1.00 95.44 101 PHE A CA 1
ATOM 812 C C . PHE A 1 101 ? -13.671 6.699 20.222 1.00 95.44 101 PHE A C 1
ATOM 814 O O . PHE A 1 101 ? -12.593 6.346 20.691 1.00 95.44 101 PHE A O 1
ATOM 821 N N . GLN A 1 102 ? -13.955 7.990 20.009 1.00 95.00 102 GLN A N 1
ATOM 822 C CA . GLN A 1 102 ? -12.992 9.060 20.310 1.00 95.00 102 GLN A CA 1
ATOM 823 C C . GLN A 1 102 ? -12.591 9.085 21.785 1.00 95.00 102 GLN A C 1
ATOM 825 O O . GLN A 1 102 ? -11.403 9.181 22.100 1.00 95.00 102 GLN A O 1
ATOM 830 N N . GLU A 1 103 ? -13.562 8.982 22.693 1.00 94.69 103 GLU A N 1
ATOM 831 C CA . GLU A 1 103 ? -13.285 8.921 24.127 1.00 94.69 103 GLU A CA 1
ATOM 832 C C . GLU A 1 103 ? -12.473 7.676 24.495 1.00 94.69 103 GLU A C 1
ATOM 834 O O . GLU A 1 103 ? -11.545 7.763 25.302 1.00 94.69 103 GLU A O 1
ATOM 839 N N . ALA A 1 104 ? -12.793 6.525 23.898 1.00 94.31 104 ALA A N 1
ATOM 840 C CA . ALA A 1 104 ? -12.039 5.292 24.097 1.00 94.31 104 ALA A CA 1
ATOM 841 C C . ALA A 1 104 ? -10.597 5.420 23.576 1.00 94.31 104 ALA A C 1
ATOM 843 O O . ALA A 1 104 ? -9.659 5.048 24.278 1.00 94.31 104 ALA A O 1
ATOM 844 N N . GLU A 1 105 ? -10.401 6.002 22.390 1.00 93.62 105 GLU A N 1
ATOM 845 C CA . GLU A 1 105 ? -9.085 6.210 21.775 1.00 93.62 105 GLU A CA 1
ATOM 846 C C . GLU A 1 105 ? -8.200 7.139 22.622 1.00 93.62 105 GLU A C 1
ATOM 848 O O . GLU A 1 105 ? -7.017 6.858 22.797 1.00 93.62 105 GLU A O 1
ATOM 853 N N . GLN A 1 106 ? -8.766 8.191 23.224 1.00 93.31 106 GLN A N 1
ATOM 854 C CA . GLN A 1 106 ? -8.031 9.100 24.119 1.00 93.31 106 GLN A CA 1
ATOM 855 C C . GLN A 1 106 ? -7.593 8.452 25.441 1.00 93.31 106 GLN A C 1
ATOM 857 O O . GLN A 1 106 ? -6.627 8.907 26.054 1.00 93.31 106 GLN A O 1
ATOM 862 N N . ARG A 1 107 ? -8.289 7.401 25.895 1.00 92.75 107 ARG A N 1
ATOM 863 C CA . ARG A 1 107 ? -7.933 6.649 27.112 1.00 92.75 107 ARG A CA 1
ATOM 864 C C . ARG A 1 107 ? -6.839 5.607 26.868 1.00 92.75 107 ARG A C 1
ATOM 866 O O . ARG A 1 107 ? -6.287 5.087 27.838 1.00 92.75 107 ARG A O 1
ATOM 873 N N . ILE A 1 108 ? -6.532 5.284 25.610 1.00 93.75 108 ILE A N 1
ATOM 874 C CA . ILE A 1 108 ? -5.467 4.340 25.262 1.00 93.75 108 ILE A CA 1
ATOM 875 C C . ILE A 1 108 ? -4.115 5.030 25.444 1.00 93.75 108 ILE A C 1
ATOM 877 O O . ILE A 1 108 ? -3.839 6.076 24.856 1.00 93.75 108 ILE A O 1
ATOM 881 N N . THR A 1 109 ? -3.247 4.435 26.260 1.00 92.88 109 THR A N 1
ATOM 882 C CA . THR A 1 109 ? -1.900 4.970 26.484 1.00 92.88 109 THR A CA 1
ATOM 883 C C . THR A 1 109 ? -0.972 4.623 25.312 1.00 92.88 109 THR A C 1
ATOM 885 O O . THR A 1 109 ? -1.329 3.904 24.380 1.00 92.88 109 THR A O 1
ATOM 888 N N . THR A 1 110 ? 0.245 5.166 25.286 1.00 91.75 110 THR A N 1
ATOM 889 C CA . THR A 1 110 ? 1.177 4.895 24.181 1.00 91.75 110 THR A CA 1
ATOM 890 C C . THR A 1 110 ? 1.912 3.564 24.359 1.00 91.75 110 THR A C 1
ATOM 892 O O . THR A 1 110 ? 2.511 3.308 25.399 1.00 91.75 110 THR A O 1
ATOM 895 N N . HIS A 1 111 ? 1.962 2.749 23.302 1.00 91.44 111 HIS A N 1
ATOM 896 C CA . HIS A 1 111 ? 2.776 1.526 23.252 1.00 91.44 111 HIS A CA 1
ATOM 897 C C . HIS A 1 111 ? 4.259 1.788 22.947 1.00 91.44 111 HIS A C 1
ATOM 899 O O . HIS A 1 111 ? 5.077 0.872 23.008 1.00 91.44 111 HIS A O 1
ATOM 905 N N . LYS A 1 112 ? 4.631 3.023 22.579 1.00 93.19 112 LYS A N 1
ATOM 906 C CA . LYS A 1 112 ? 6.009 3.387 22.211 1.00 93.19 112 LYS A CA 1
ATOM 907 C C . LYS A 1 112 ? 6.855 3.614 23.463 1.00 93.19 112 LYS A C 1
ATOM 909 O O . LYS A 1 112 ? 7.172 4.747 23.817 1.00 93.19 112 LYS A O 1
ATOM 914 N N . THR A 1 113 ? 7.190 2.530 24.149 1.00 93.31 113 THR A N 1
ATOM 915 C CA . THR A 1 113 ? 7.932 2.545 25.411 1.00 93.31 113 THR A CA 1
ATOM 916 C C . THR A 1 113 ? 8.854 1.331 25.507 1.00 93.31 113 THR A C 1
ATOM 918 O O . THR A 1 113 ? 8.492 0.240 25.083 1.00 93.31 113 THR A O 1
ATOM 921 N N . ALA A 1 114 ? 10.043 1.519 26.083 1.00 93.62 114 ALA A N 1
ATOM 922 C CA . ALA A 1 114 ? 10.942 0.422 26.461 1.00 93.62 114 ALA A CA 1
ATOM 923 C C . ALA A 1 114 ? 10.725 -0.043 27.917 1.00 93.62 114 ALA A C 1
ATOM 925 O O . ALA A 1 114 ? 11.359 -0.987 28.376 1.00 93.62 114 ALA A O 1
ATOM 926 N N . ASN A 1 115 ? 9.848 0.637 28.662 1.00 96.25 115 ASN A N 1
ATOM 927 C CA . ASN A 1 115 ? 9.506 0.305 30.041 1.00 96.25 115 ASN A CA 1
ATOM 928 C C . ASN A 1 115 ? 8.327 -0.685 30.077 1.00 96.25 115 ASN A C 1
ATOM 930 O O . ASN A 1 115 ? 7.282 -0.417 29.478 1.00 96.25 115 ASN A O 1
ATOM 934 N N . LEU A 1 116 ? 8.508 -1.797 30.800 1.00 96.00 116 LEU A N 1
ATOM 935 C CA . LEU A 1 116 ? 7.535 -2.889 30.898 1.00 96.00 116 LEU A CA 1
ATOM 936 C C . LEU A 1 116 ? 6.223 -2.464 31.562 1.00 96.00 116 LEU A C 1
ATOM 938 O O . LEU A 1 116 ? 5.162 -2.814 31.062 1.00 96.00 116 LEU A O 1
ATOM 942 N N . GLU A 1 117 ? 6.279 -1.705 32.654 1.00 96.62 117 GLU A N 1
ATOM 943 C CA . GLU A 1 117 ? 5.083 -1.252 33.376 1.00 96.62 117 GLU A CA 1
ATOM 944 C C . GLU A 1 117 ? 4.201 -0.388 32.470 1.00 96.62 117 GLU A C 1
ATOM 946 O O . GLU A 1 117 ? 3.019 -0.672 32.308 1.00 96.62 117 GLU A O 1
ATOM 951 N N . ARG A 1 118 ? 4.798 0.571 31.753 1.00 94.75 118 ARG A N 1
ATOM 952 C CA . ARG A 1 118 ? 4.088 1.394 30.758 1.00 94.75 118 ARG A CA 1
ATOM 953 C C . ARG A 1 118 ? 3.518 0.573 29.603 1.00 94.75 118 ARG A C 1
ATOM 955 O O . ARG A 1 118 ? 2.473 0.912 29.054 1.00 94.75 118 ARG A O 1
ATOM 962 N N . PHE A 1 119 ? 4.202 -0.498 29.202 1.00 96.50 119 PHE A N 1
ATOM 963 C CA . PHE A 1 119 ? 3.678 -1.402 28.181 1.00 96.50 119 PHE A CA 1
ATOM 964 C C . PHE A 1 119 ? 2.480 -2.208 28.704 1.00 96.50 119 PHE A C 1
ATOM 966 O O . PHE A 1 119 ? 1.489 -2.357 27.992 1.00 96.50 119 PHE A O 1
ATOM 973 N N . LEU A 1 120 ? 2.528 -2.679 29.953 1.00 96.81 120 LEU A N 1
ATOM 974 C CA . LEU A 1 120 ? 1.397 -3.347 30.600 1.00 96.81 120 LEU A CA 1
ATOM 975 C C . LEU A 1 120 ? 0.207 -2.393 30.762 1.00 96.81 120 LEU A C 1
ATOM 977 O O . LEU A 1 120 ? -0.917 -2.782 30.456 1.00 96.81 120 LEU A O 1
ATOM 981 N N . GLU A 1 121 ? 0.442 -1.137 31.148 1.00 96.50 121 GLU A N 1
ATOM 982 C CA . GLU A 1 121 ? -0.586 -0.087 31.175 1.00 96.50 121 GLU A CA 1
ATOM 983 C C . GLU A 1 121 ? -1.254 0.086 29.806 1.00 96.50 121 GLU A C 1
ATOM 985 O O . GLU A 1 121 ? -2.481 0.153 29.722 1.00 96.50 121 GLU A O 1
ATOM 990 N N . TYR A 1 122 ? -0.468 0.097 28.724 1.00 96.31 122 TYR A N 1
ATOM 991 C CA . TYR A 1 122 ? -1.000 0.113 27.362 1.00 96.31 122 TYR A CA 1
ATOM 992 C C . TYR A 1 122 ? -1.891 -1.095 27.079 1.00 96.31 122 TYR A C 1
ATOM 994 O O . TYR A 1 122 ? -3.040 -0.911 26.670 1.00 96.31 122 TYR A O 1
ATOM 1002 N N . VAL A 1 123 ? -1.412 -2.312 27.344 1.00 96.62 123 VAL A N 1
ATOM 1003 C CA . VAL A 1 123 ? -2.193 -3.538 27.123 1.00 96.62 123 VAL A CA 1
ATOM 1004 C C . VAL A 1 123 ? -3.507 -3.491 27.904 1.00 96.62 123 VAL A C 1
ATOM 1006 O O . VAL A 1 123 ? -4.565 -3.732 27.325 1.00 96.62 123 VAL A O 1
ATOM 1009 N N . HIS A 1 124 ? -3.470 -3.107 29.182 1.00 9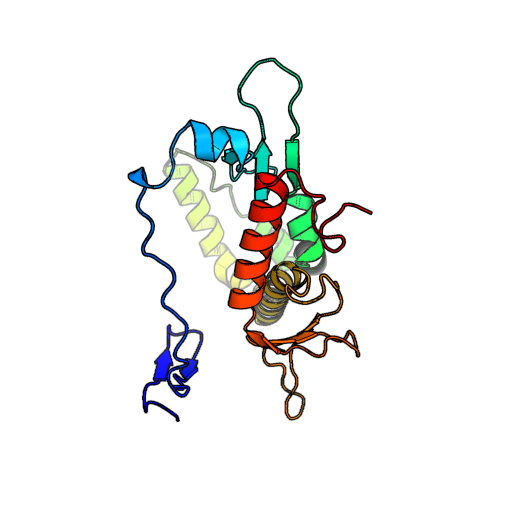6.56 124 HIS A N 1
ATOM 1010 C CA . HIS A 1 124 ? -4.673 -2.948 29.997 1.00 96.56 124 HIS A CA 1
ATOM 1011 C C . HIS A 1 124 ? -5.624 -1.891 29.427 1.00 96.56 124 HIS A C 1
ATOM 1013 O O . HIS A 1 124 ? -6.825 -2.140 29.347 1.00 96.56 124 HIS A O 1
ATOM 1019 N N . SER A 1 125 ? -5.110 -0.741 28.980 1.00 96.19 125 SER A N 1
ATOM 1020 C CA . SER A 1 125 ? -5.937 0.313 28.381 1.00 96.19 125 SER A CA 1
ATOM 1021 C C . SER A 1 125 ? -6.639 -0.150 27.099 1.00 96.19 125 SER A C 1
ATOM 1023 O O . SER A 1 125 ? -7.813 0.159 26.905 1.00 96.19 125 SER A O 1
ATOM 1025 N N . VAL A 1 126 ? -5.972 -0.950 26.261 1.00 96.19 126 VAL A N 1
ATOM 1026 C CA . VAL A 1 126 ? -6.572 -1.521 25.047 1.00 96.19 126 VAL A CA 1
ATOM 1027 C C . VAL A 1 126 ? -7.626 -2.564 25.403 1.00 96.19 126 VAL A C 1
ATOM 1029 O O . VAL A 1 126 ? -8.732 -2.503 24.874 1.00 96.19 126 VAL A O 1
ATOM 1032 N N . LEU A 1 127 ? -7.317 -3.489 26.319 1.00 96.31 127 LEU A N 1
ATOM 1033 C CA . LEU A 1 127 ? -8.246 -4.547 26.726 1.00 96.31 127 LEU A CA 1
ATOM 1034 C C . LEU A 1 127 ? -9.513 -3.984 27.381 1.00 96.31 127 LEU A C 1
ATOM 1036 O O . LEU A 1 127 ? -10.608 -4.448 27.085 1.00 96.31 127 LEU A O 1
ATOM 1040 N N . ASN A 1 128 ? -9.384 -2.936 28.198 1.00 96.25 128 ASN A N 1
ATOM 1041 C CA . ASN A 1 128 ? -10.526 -2.270 28.828 1.00 96.25 128 ASN A CA 1
ATOM 1042 C C . ASN A 1 128 ? -11.445 -1.555 27.824 1.00 96.25 128 ASN A C 1
ATOM 1044 O O . ASN A 1 128 ? -12.606 -1.308 28.135 1.00 96.25 128 ASN A O 1
ATOM 1048 N N . ASN A 1 129 ? -10.942 -1.215 26.633 1.00 95.56 129 ASN A N 1
ATOM 1049 C CA . ASN A 1 129 ? -11.719 -0.587 25.562 1.00 95.56 129 ASN A CA 1
ATOM 1050 C C . ASN A 1 129 ? -12.001 -1.556 24.397 1.00 95.56 129 ASN A C 1
ATOM 1052 O O . ASN A 1 129 ? -12.485 -1.126 23.349 1.00 95.56 129 ASN A O 1
ATOM 1056 N N . LEU A 1 130 ? -11.706 -2.852 24.558 1.00 94.88 130 LEU A N 1
ATOM 1057 C CA . LEU A 1 130 ? -11.697 -3.825 23.465 1.00 94.88 130 LEU A CA 1
ATOM 1058 C C . LEU A 1 130 ? -13.042 -3.908 22.739 1.00 94.88 130 LEU A C 1
ATOM 1060 O O . LEU A 1 130 ? -13.062 -3.899 21.511 1.00 94.88 130 LEU A O 1
ATOM 1064 N N . ASP A 1 131 ? -14.151 -3.931 23.476 1.00 95.69 131 ASP A N 1
ATOM 1065 C CA . ASP A 1 131 ? -15.488 -4.042 22.886 1.00 95.69 131 ASP A CA 1
ATOM 1066 C C . ASP A 1 131 ? -15.809 -2.855 21.971 1.00 95.69 131 ASP A C 1
ATOM 1068 O O . ASP A 1 131 ? -16.292 -3.045 20.856 1.00 95.69 131 ASP A O 1
ATOM 1072 N N . ILE A 1 132 ? -15.472 -1.635 22.403 1.00 95.75 132 ILE A N 1
ATOM 1073 C CA . ILE A 1 132 ? -15.675 -0.407 21.620 1.00 95.75 132 ILE A CA 1
ATOM 1074 C C . ILE A 1 132 ? -14.801 -0.444 20.361 1.00 95.75 132 ILE A C 1
ATOM 1076 O O . ILE A 1 132 ? -15.265 -0.129 19.266 1.00 95.75 132 ILE A O 1
ATOM 1080 N N . LEU A 1 133 ? -13.544 -0.883 20.491 1.00 93.81 133 LEU A N 1
ATOM 1081 C CA . LEU A 1 133 ? -12.626 -1.012 19.359 1.00 93.81 133 LEU A CA 1
ATOM 1082 C C . LEU A 1 133 ? -13.128 -2.042 18.335 1.00 93.81 133 LEU A C 1
ATOM 1084 O O . LEU A 1 133 ? -13.115 -1.765 17.136 1.00 93.81 133 LEU A O 1
ATOM 1088 N N . LEU A 1 134 ? -13.589 -3.212 18.784 1.00 93.38 134 LEU A N 1
ATOM 1089 C CA . LEU A 1 134 ? -14.101 -4.266 17.903 1.00 93.38 134 LEU A CA 1
ATOM 1090 C C . LEU A 1 134 ? -15.412 -3.866 17.218 1.00 93.38 134 LEU A C 1
ATOM 1092 O O . LEU A 1 134 ? -15.598 -4.179 16.044 1.00 93.38 134 LEU A O 1
ATOM 1096 N N . GLN A 1 135 ? -16.296 -3.155 17.922 1.00 94.25 135 GLN A N 1
ATOM 1097 C CA . GLN A 1 135 ? -17.527 -2.616 17.340 1.00 94.25 135 GLN A CA 1
ATOM 1098 C C . GLN A 1 135 ? -17.238 -1.527 16.302 1.00 94.25 135 GLN A C 1
ATOM 1100 O O . GLN A 1 135 ? -17.885 -1.495 15.257 1.00 94.25 135 GLN A O 1
ATOM 1105 N N . PHE A 1 136 ? -16.248 -0.665 16.552 1.00 95.31 136 PHE A N 1
ATOM 1106 C CA . PHE A 1 136 ? -15.858 0.378 15.607 1.00 95.31 136 PHE A CA 1
ATOM 1107 C C . PHE A 1 136 ? -15.234 -0.201 14.330 1.00 95.31 136 PHE A C 1
ATOM 1109 O O . PHE A 1 136 ? -15.651 0.151 13.224 1.00 95.31 136 PHE A O 1
ATOM 1116 N N . TYR A 1 137 ? -14.258 -1.111 14.459 1.00 92.88 137 TYR A N 1
ATOM 1117 C CA . TYR A 1 137 ? -13.558 -1.744 13.330 1.00 92.88 13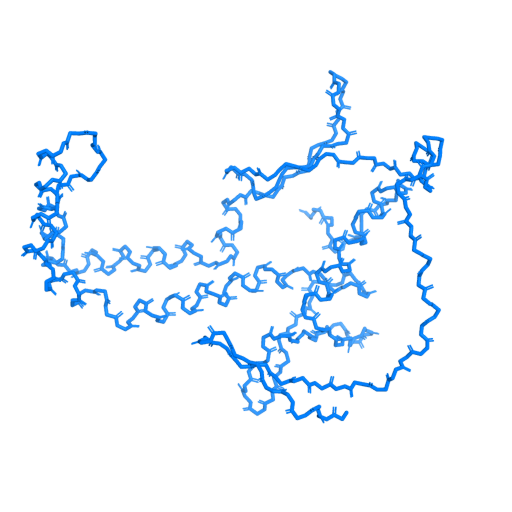7 TYR A CA 1
ATOM 1118 C C . TYR A 1 137 ? -14.356 -2.900 12.704 1.00 92.88 137 TYR A C 1
ATOM 1120 O O . TYR A 1 137 ? -13.863 -4.017 12.532 1.00 92.88 137 TYR A O 1
ATOM 1128 N N . ASP A 1 138 ? -15.596 -2.611 12.328 1.00 90.88 138 ASP A N 1
ATOM 1129 C CA . ASP A 1 138 ? -16.526 -3.569 11.745 1.00 90.88 138 ASP A CA 1
ATOM 1130 C C . ASP A 1 138 ? -16.228 -3.910 10.263 1.00 90.88 138 ASP A C 1
ATOM 1132 O O . ASP A 1 138 ? -15.193 -3.584 9.669 1.00 90.88 138 ASP A O 1
ATOM 1136 N N . HIS A 1 139 ? -17.192 -4.577 9.627 1.00 88.12 139 HIS A N 1
ATOM 1137 C CA . HIS A 1 139 ? -17.152 -4.986 8.225 1.00 88.12 139 HIS A CA 1
ATOM 1138 C C . HIS A 1 139 ? -16.870 -3.850 7.216 1.00 88.12 139 HIS A C 1
ATOM 1140 O O . HIS A 1 139 ? -16.314 -4.123 6.147 1.00 88.12 139 HIS A O 1
ATOM 1146 N N . ARG A 1 140 ? -17.169 -2.579 7.527 1.00 91.62 140 ARG A N 1
ATOM 1147 C CA . ARG A 1 140 ? -16.863 -1.430 6.650 1.00 91.62 140 ARG A CA 1
ATOM 1148 C C . ARG A 1 140 ? -15.360 -1.303 6.413 1.00 91.62 140 ARG A C 1
ATOM 1150 O O . ARG A 1 140 ? -14.927 -0.987 5.304 1.00 91.62 140 ARG A O 1
ATOM 1157 N N . PHE A 1 141 ? -14.545 -1.620 7.418 1.00 91.25 141 PHE A N 1
ATOM 1158 C CA . PHE A 1 141 ? -13.088 -1.621 7.297 1.00 91.25 141 PHE A CA 1
ATOM 1159 C C . PHE A 1 141 ? -12.582 -2.785 6.442 1.00 91.25 141 PHE A C 1
ATOM 1161 O O . PHE A 1 141 ? -11.552 -2.663 5.781 1.00 91.25 141 PHE A O 1
ATOM 1168 N N . THR A 1 142 ? -13.305 -3.905 6.385 1.00 88.19 142 THR A N 1
ATOM 1169 C CA . THR A 1 142 ? -13.020 -4.990 5.432 1.00 88.19 142 THR A CA 1
ATOM 1170 C C . THR A 1 142 ? -13.232 -4.530 3.993 1.00 88.19 142 THR A C 1
ATOM 1172 O O . THR A 1 142 ? -12.353 -4.749 3.162 1.00 88.19 142 THR A O 1
ATOM 1175 N N . ALA A 1 143 ? -14.318 -3.807 3.710 1.00 89.25 143 ALA A N 1
ATOM 1176 C CA . ALA A 1 143 ? -14.544 -3.226 2.386 1.00 89.25 143 ALA A CA 1
ATOM 1177 C C . ALA A 1 143 ? -13.441 -2.220 2.007 1.00 89.25 143 ALA A C 1
ATOM 1179 O O . ALA A 1 143 ? -12.896 -2.281 0.906 1.00 89.25 143 ALA A O 1
ATOM 1180 N N . LEU A 1 144 ? -13.037 -1.347 2.938 1.00 91.69 144 LEU A N 1
ATOM 1181 C CA . LEU A 1 144 ? -11.922 -0.417 2.723 1.00 91.69 144 LEU A CA 1
ATOM 1182 C C . LEU A 1 144 ? -10.586 -1.139 2.476 1.00 91.69 144 LEU A C 1
ATOM 1184 O O . LEU A 1 144 ? -9.821 -0.730 1.604 1.00 91.69 144 LEU A O 1
ATOM 1188 N N . ARG A 1 145 ? -10.306 -2.234 3.197 1.00 89.44 145 ARG A N 1
ATOM 1189 C CA . ARG A 1 145 ? -9.120 -3.077 2.962 1.00 89.44 145 ARG A CA 1
ATOM 1190 C C . ARG A 1 145 ? -9.138 -3.703 1.569 1.00 89.44 145 ARG A C 1
ATOM 1192 O O . ARG A 1 145 ? -8.112 -3.682 0.895 1.00 89.44 145 ARG A O 1
ATOM 1199 N N . PHE A 1 146 ? -10.290 -4.197 1.122 1.00 84.75 146 PHE A N 1
ATOM 1200 C CA . PHE A 1 146 ? -10.447 -4.750 -0.222 1.00 84.75 146 PHE A CA 1
ATOM 1201 C C . PHE A 1 146 ? -10.256 -3.684 -1.311 1.00 84.75 146 PHE A C 1
ATOM 1203 O O . PHE A 1 146 ? -9.531 -3.908 -2.277 1.00 84.75 146 PHE A O 1
ATOM 1210 N N . LEU A 1 147 ? -10.813 -2.485 -1.119 1.00 84.81 147 LEU A N 1
ATOM 1211 C CA . LEU A 1 147 ? -10.594 -1.358 -2.028 1.00 84.81 147 LEU A CA 1
ATOM 1212 C C . LEU A 1 147 ? -9.127 -0.920 -2.068 1.00 84.81 147 LEU A C 1
ATOM 1214 O O . LEU A 1 147 ? -8.614 -0.657 -3.150 1.00 84.81 147 LEU A O 1
ATOM 1218 N N . ASN A 1 148 ? -8.433 -0.888 -0.927 1.00 86.94 148 ASN A N 1
ATOM 1219 C CA . ASN A 1 148 ? -6.993 -0.624 -0.887 1.00 86.94 148 ASN A CA 1
ATOM 1220 C C . ASN A 1 148 ? -6.200 -1.713 -1.617 1.00 86.94 148 ASN A C 1
ATOM 1222 O O . ASN A 1 148 ? -5.237 -1.396 -2.308 1.00 86.94 148 ASN A O 1
ATOM 1226 N N . TYR A 1 149 ? -6.587 -2.985 -1.483 1.00 79.88 149 TYR A N 1
ATOM 1227 C CA . TYR A 1 149 ? -5.965 -4.078 -2.229 1.00 79.88 149 TYR A CA 1
ATOM 1228 C C . TYR A 1 149 ? -6.127 -3.869 -3.739 1.00 79.88 149 TYR A C 1
ATOM 1230 O O . TYR A 1 149 ? -5.124 -3.823 -4.445 1.00 79.88 149 TYR A O 1
ATOM 1238 N N . ILE A 1 150 ? -7.352 -3.627 -4.221 1.00 74.06 150 ILE A N 1
ATOM 1239 C CA . ILE A 1 150 ? -7.612 -3.306 -5.635 1.00 74.06 150 ILE A CA 1
ATOM 1240 C C . ILE A 1 150 ? -6.839 -2.054 -6.065 1.00 74.06 150 ILE A C 1
ATOM 1242 O O . ILE A 1 150 ? -6.277 -2.024 -7.152 1.00 74.06 150 ILE A O 1
ATOM 1246 N N . GLY A 1 151 ? -6.800 -1.018 -5.229 1.00 74.00 151 GLY A N 1
ATOM 1247 C CA . GLY A 1 151 ? -6.089 0.225 -5.512 1.00 74.00 151 GLY A CA 1
ATOM 1248 C C . GLY A 1 151 ? -4.591 0.003 -5.703 1.00 74.00 151 GLY A C 1
ATOM 1249 O O . GLY A 1 151 ? -4.033 0.496 -6.675 1.00 74.00 151 GLY A O 1
ATOM 1250 N N . ARG A 1 152 ? -3.952 -0.796 -4.839 1.00 75.06 152 ARG A N 1
ATOM 1251 C CA . ARG A 1 152 ? -2.547 -1.209 -5.006 1.00 75.06 152 ARG A CA 1
ATOM 1252 C C . ARG A 1 152 ? -2.358 -1.976 -6.308 1.00 75.06 152 ARG A C 1
ATOM 1254 O O . ARG A 1 152 ? -1.545 -1.584 -7.127 1.00 75.06 152 ARG A O 1
ATOM 1261 N N . GLN A 1 153 ? -3.200 -2.979 -6.534 1.00 64.44 153 GLN A N 1
ATOM 1262 C CA . GLN A 1 153 ? -3.211 -3.778 -7.754 1.00 64.44 153 GLN A CA 1
ATOM 1263 C C . GLN A 1 153 ? -3.371 -2.930 -9.030 1.00 64.44 153 GLN A C 1
ATOM 1265 O O . GLN A 1 153 ? -2.743 -3.225 -10.039 1.00 64.44 153 GLN A O 1
ATOM 1270 N N . ARG A 1 154 ? -4.177 -1.860 -8.991 1.00 63.88 154 ARG A N 1
ATOM 1271 C CA . ARG A 1 154 ? -4.343 -0.899 -10.092 1.00 63.88 154 ARG A CA 1
ATOM 1272 C C . ARG A 1 154 ? -3.167 0.050 -10.239 1.00 63.88 154 ARG A C 1
ATOM 1274 O O . ARG A 1 154 ? -2.753 0.277 -11.361 1.00 63.88 154 ARG A O 1
ATOM 1281 N N . ALA A 1 155 ? -2.620 0.579 -9.148 1.00 66.44 155 ALA A N 1
ATOM 1282 C CA . ALA A 1 155 ? -1.404 1.390 -9.200 1.00 66.44 155 ALA A CA 1
ATOM 1283 C C . ALA A 1 155 ? -0.235 0.585 -9.795 1.00 66.44 155 ALA A C 1
ATOM 1285 O O . ALA A 1 155 ? 0.553 1.118 -10.570 1.00 66.44 155 ALA A O 1
ATOM 1286 N N . ASP A 1 156 ? -0.197 -0.715 -9.504 1.00 59.47 156 ASP A N 1
ATOM 1287 C CA . ASP A 1 156 ? 0.747 -1.662 -10.089 1.00 59.47 156 ASP A CA 1
ATOM 1288 C C . ASP A 1 156 ? 0.366 -2.043 -11.543 1.00 59.47 156 ASP A C 1
ATOM 1290 O O . ASP A 1 156 ? 1.235 -2.440 -12.314 1.00 59.47 156 ASP A O 1
ATOM 1294 N N . ALA A 1 157 ? -0.906 -1.908 -11.953 1.00 49.38 157 ALA A N 1
ATOM 1295 C CA . ALA A 1 157 ? -1.413 -2.197 -13.307 1.00 49.38 157 ALA A CA 1
ATOM 1296 C C . ALA A 1 157 ? -1.462 -0.985 -14.258 1.00 49.38 157 ALA A C 1
ATOM 1298 O O . ALA A 1 157 ? -1.483 -1.178 -15.468 1.00 49.38 157 ALA A O 1
ATOM 1299 N N . GLU A 1 158 ? -1.416 0.251 -13.746 1.00 55.78 158 GLU A N 1
ATOM 1300 C CA . GLU A 1 158 ? -1.130 1.481 -14.512 1.00 55.78 158 GLU A CA 1
ATOM 1301 C C . GLU A 1 158 ? 0.272 1.449 -15.149 1.00 55.78 158 GLU A C 1
ATOM 1303 O O . GLU A 1 158 ? 0.649 2.338 -15.911 1.00 55.78 158 GLU A O 1
ATOM 1308 N N . MET A 1 159 ? 1.036 0.393 -14.873 1.00 59.09 159 MET A N 1
ATOM 1309 C CA . MET A 1 159 ? 2.162 -0.055 -15.670 1.00 59.09 159 MET A CA 1
ATOM 1310 C C . MET A 1 159 ? 1.698 -0.354 -17.104 1.00 59.09 159 MET A C 1
ATOM 1312 O O . MET A 1 159 ? 1.211 -1.438 -17.417 1.00 59.09 159 MET A O 1
ATOM 1316 N N . THR A 1 160 ? 1.884 0.644 -17.962 1.00 68.88 160 THR A N 1
ATOM 1317 C CA . THR A 1 160 ? 1.883 0.668 -19.428 1.00 68.88 160 THR A CA 1
ATOM 1318 C C . THR A 1 160 ? 1.837 -0.703 -20.126 1.00 68.88 160 THR A C 1
ATOM 1320 O O . THR A 1 160 ? 2.558 -1.631 -19.783 1.00 68.88 160 THR A O 1
ATOM 1323 N N . CYS A 1 161 ? 1.045 -0.863 -21.184 1.00 75.31 161 CYS A N 1
ATOM 1324 C CA . CYS A 1 161 ? 1.091 -2.062 -22.022 1.00 75.31 161 CYS A CA 1
ATOM 1325 C C . CYS A 1 161 ? 2.496 -2.262 -22.613 1.00 75.31 161 CYS A C 1
ATOM 1327 O O . CYS A 1 161 ? 2.941 -1.468 -23.440 1.00 75.31 161 CYS A O 1
ATOM 1329 N N . SER A 1 162 ? 3.154 -3.369 -22.269 1.00 73.12 162 SER A N 1
ATOM 1330 C CA . SER A 1 162 ? 4.503 -3.697 -22.750 1.00 73.12 162 SER A CA 1
ATOM 1331 C C . SER A 1 162 ? 4.601 -3.865 -24.270 1.00 73.12 162 SER A C 1
ATOM 1333 O O . SER A 1 162 ? 5.690 -3.767 -24.822 1.00 73.12 162 SER A O 1
ATOM 1335 N N . ASN A 1 163 ? 3.479 -4.099 -24.964 1.00 79.88 163 ASN A N 1
ATOM 1336 C CA . ASN A 1 163 ? 3.465 -4.245 -26.422 1.00 79.88 163 ASN A CA 1
ATOM 1337 C C . ASN A 1 163 ? 3.507 -2.898 -27.156 1.00 79.88 163 ASN A C 1
ATOM 1339 O O . ASN A 1 163 ? 4.261 -2.724 -28.104 1.00 79.88 163 ASN A O 1
ATOM 1343 N N . CYS A 1 164 ? 2.642 -1.962 -26.757 1.00 79.50 164 CYS A N 1
ATOM 1344 C CA . CYS A 1 164 ? 2.416 -0.715 -27.498 1.00 79.50 164 CYS A CA 1
ATOM 1345 C C . CYS A 1 164 ? 2.817 0.538 -26.723 1.00 79.50 164 CYS A C 1
ATOM 1347 O O . CYS A 1 164 ? 2.633 1.644 -27.219 1.00 79.50 164 CYS A O 1
ATOM 1349 N N . SER A 1 165 ? 3.316 0.375 -25.498 1.00 74.56 165 SER A N 1
ATOM 1350 C CA . SER A 1 165 ? 3.628 1.468 -24.579 1.00 74.56 165 SER A CA 1
ATOM 1351 C C . SER A 1 165 ? 2.440 2.399 -24.275 1.00 74.56 165 SER A C 1
ATOM 1353 O O . SER A 1 165 ? 2.626 3.531 -23.844 1.00 74.56 165 SER A O 1
ATOM 1355 N N . GLY A 1 166 ? 1.205 1.933 -24.484 1.00 70.44 166 GLY A N 1
ATOM 1356 C CA . GLY A 1 166 ? -0.009 2.671 -24.136 1.00 70.44 166 GLY A CA 1
ATOM 1357 C C . GLY A 1 166 ? -0.377 2.499 -22.663 1.00 70.44 166 GLY A C 1
ATOM 1358 O O . GLY A 1 166 ? -0.251 1.410 -22.114 1.00 70.44 166 GLY A O 1
ATOM 1359 N N . ASN A 1 167 ? -0.892 3.551 -22.037 1.00 69.00 167 ASN A N 1
ATOM 1360 C CA . ASN A 1 167 ? -1.337 3.582 -20.637 1.00 69.00 167 ASN A CA 1
ATOM 1361 C C . ASN A 1 167 ? -2.821 3.203 -20.443 1.00 69.00 167 ASN A C 1
ATOM 1363 O O . ASN A 1 167 ? -3.348 3.310 -19.341 1.00 69.00 167 ASN A O 1
ATOM 1367 N N . ASN A 1 168 ? -3.488 2.732 -21.501 1.00 72.81 168 ASN A N 1
ATOM 1368 C CA . ASN A 1 168 ? -4.896 2.339 -21.473 1.00 72.81 168 ASN A CA 1
ATOM 1369 C C . ASN A 1 168 ? -5.019 0.811 -21.443 1.00 72.81 168 ASN A C 1
ATOM 1371 O O . ASN A 1 168 ? -5.211 0.168 -22.480 1.00 72.81 168 ASN A O 1
ATOM 1375 N N . THR A 1 169 ? -4.869 0.233 -20.254 1.00 73.06 169 THR A N 1
ATOM 1376 C CA . THR A 1 169 ? -5.158 -1.180 -19.984 1.00 73.06 169 THR A CA 1
ATOM 1377 C C . THR A 1 169 ? -6.235 -1.304 -18.918 1.00 73.06 169 THR A C 1
ATOM 1379 O O . THR A 1 169 ? -6.194 -0.582 -17.925 1.00 73.06 169 THR A O 1
ATOM 1382 N N . GLU A 1 170 ? -7.166 -2.236 -19.092 1.00 76.12 170 GLU A N 1
ATOM 1383 C CA . GLU A 1 170 ? -8.218 -2.518 -18.113 1.00 76.12 170 GLU A CA 1
ATOM 1384 C C . GLU A 1 170 ? -8.269 -3.994 -17.723 1.00 76.12 170 GLU A C 1
ATOM 1386 O O . GLU A 1 170 ? -7.754 -4.854 -18.436 1.00 76.12 170 GLU A O 1
ATOM 1391 N N . ASP A 1 171 ? -8.889 -4.291 -16.583 1.00 75.88 171 ASP A N 1
ATOM 1392 C CA . ASP A 1 171 ? -9.140 -5.671 -16.174 1.00 75.88 171 ASP A CA 1
ATOM 1393 C C . ASP A 1 171 ? -10.169 -6.309 -17.117 1.00 75.88 171 ASP A C 1
ATOM 1395 O O . ASP A 1 171 ? -11.245 -5.748 -17.343 1.00 75.88 171 ASP A O 1
ATOM 1399 N N . VAL A 1 172 ? -9.872 -7.509 -17.617 1.00 76.88 172 VAL A N 1
ATOM 1400 C CA . VAL A 1 172 ? -10.822 -8.272 -18.440 1.00 76.88 172 VAL A CA 1
ATOM 1401 C C . VAL A 1 172 ? -12.084 -8.562 -17.632 1.00 76.88 172 VAL A C 1
ATOM 1403 O O . VAL A 1 172 ? -12.003 -8.988 -16.479 1.00 76.88 172 VAL A O 1
ATOM 1406 N N . ARG A 1 173 ? -13.260 -8.372 -18.239 1.00 75.19 173 ARG A N 1
ATOM 1407 C CA . ARG A 1 173 ? -14.555 -8.678 -17.618 1.00 75.19 173 ARG A CA 1
ATOM 1408 C C . ARG A 1 173 ? -15.224 -9.856 -18.316 1.00 75.19 173 ARG A C 1
ATOM 1410 O O . ARG A 1 173 ? -15.283 -9.887 -19.542 1.00 75.19 173 ARG A O 1
ATOM 1417 N N . ILE A 1 174 ? -15.740 -10.799 -17.534 1.00 72.88 174 ILE A N 1
ATOM 1418 C CA . ILE A 1 174 ? -16.592 -11.899 -17.999 1.00 72.88 174 ILE A CA 1
ATOM 1419 C C . ILE A 1 174 ? -17.842 -11.884 -17.124 1.00 72.88 174 ILE A C 1
ATOM 1421 O O . ILE A 1 174 ? -17.711 -11.946 -15.905 1.00 72.88 174 ILE A O 1
ATOM 1425 N N . ASP A 1 175 ? -19.023 -11.767 -17.733 1.00 67.19 175 ASP A N 1
ATOM 1426 C CA . ASP A 1 175 ? -20.322 -11.784 -17.043 1.00 67.19 175 ASP A CA 1
ATOM 1427 C C . ASP A 1 175 ? -20.348 -10.879 -15.794 1.00 67.19 175 ASP A C 1
ATOM 1429 O O . ASP A 1 175 ? -20.626 -11.311 -14.678 1.00 67.19 175 ASP A O 1
ATOM 1433 N N . ASP A 1 176 ? -19.965 -9.613 -15.995 1.00 74.69 176 ASP A N 1
ATOM 1434 C CA . ASP A 1 176 ? -19.844 -8.549 -14.983 1.00 74.69 176 ASP A CA 1
ATOM 1435 C C . ASP A 1 176 ? -18.752 -8.729 -13.910 1.00 74.69 176 ASP A C 1
ATOM 1437 O O . ASP A 1 176 ? -18.486 -7.801 -13.135 1.00 74.69 176 ASP A O 1
ATOM 1441 N N . VAL A 1 177 ? -18.029 -9.851 -13.916 1.00 53.78 177 VAL A N 1
ATOM 1442 C CA . VAL A 1 177 ? -16.919 -10.139 -12.999 1.00 53.78 177 VAL A CA 1
ATOM 1443 C C . VAL A 1 177 ? -15.581 -9.720 -13.611 1.00 53.78 177 VAL A C 1
ATOM 1445 O O . VAL A 1 177 ? -15.228 -10.125 -14.717 1.00 53.78 177 VAL A O 1
ATOM 1448 N N . SER A 1 178 ? -14.805 -8.918 -12.877 1.00 66.44 178 SER A N 1
ATOM 1449 C CA . SER A 1 178 ? -13.449 -8.510 -13.271 1.00 66.44 178 SER A CA 1
ATOM 1450 C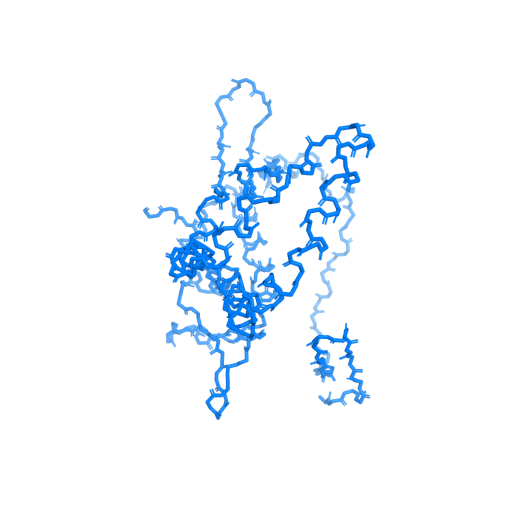 C . SER A 1 178 ? -12.408 -9.574 -12.912 1.00 66.44 178 SER A C 1
ATOM 1452 O O . SER A 1 178 ? -12.287 -9.980 -11.755 1.00 66.44 178 SER A O 1
ATOM 1454 N N . LEU A 1 179 ? -11.602 -9.976 -13.894 1.00 66.56 179 LEU A N 1
ATOM 1455 C CA . LEU A 1 179 ? -10.454 -10.863 -13.736 1.00 66.56 179 LEU A CA 1
ATOM 1456 C C . LEU A 1 179 ? -9.189 -10.043 -13.470 1.00 66.56 179 LEU A C 1
ATOM 1458 O O . LEU A 1 179 ? -8.442 -9.710 -14.384 1.00 66.56 179 LEU A O 1
ATOM 1462 N N . PHE A 1 180 ? -8.908 -9.763 -12.198 1.00 62.34 180 PHE A N 1
ATOM 1463 C CA . PHE A 1 180 ? -7.759 -8.940 -11.798 1.00 62.34 180 PHE A CA 1
ATOM 1464 C C . PHE A 1 180 ? -6.389 -9.512 -12.218 1.00 62.34 180 PHE A C 1
ATOM 1466 O O . PHE A 1 180 ? -5.400 -8.799 -12.200 1.00 62.34 180 PHE A O 1
ATOM 1473 N N . GLY A 1 181 ? -6.281 -10.782 -12.614 1.00 63.16 181 GLY A N 1
ATOM 1474 C CA . GLY A 1 181 ? -5.018 -11.343 -13.112 1.00 63.16 181 GLY A CA 1
ATOM 1475 C C . GLY A 1 181 ? -4.702 -11.010 -14.577 1.00 63.16 181 GLY A C 1
ATOM 1476 O O . GLY A 1 181 ? -3.577 -11.257 -15.020 1.00 63.16 181 GLY A O 1
ATOM 1477 N N . VAL A 1 182 ? -5.674 -10.494 -15.341 1.00 70.56 182 VAL A N 1
ATOM 1478 C CA . VAL A 1 182 ? -5.575 -10.347 -16.799 1.00 70.56 182 VAL A CA 1
ATOM 1479 C C . VAL A 1 182 ? -5.963 -8.937 -17.232 1.00 70.56 182 VAL A C 1
ATOM 1481 O O . VAL A 1 182 ? -7.071 -8.473 -16.975 1.00 70.56 182 VAL A O 1
ATOM 1484 N N . LEU A 1 183 ? -5.046 -8.281 -17.936 1.00 73.81 183 LEU A N 1
ATOM 1485 C CA . LEU A 1 183 ? -5.213 -6.958 -18.514 1.00 73.81 183 LEU A CA 1
ATOM 1486 C C . LEU A 1 183 ? -5.534 -7.052 -20.005 1.00 73.81 183 LEU A C 1
ATOM 1488 O O . LEU A 1 183 ? -4.940 -7.848 -20.731 1.00 73.81 183 LEU A O 1
ATOM 1492 N N . HIS A 1 184 ? -6.417 -6.183 -20.474 1.00 81.62 184 HIS A N 1
ATOM 1493 C CA . HIS A 1 184 ? -6.700 -5.939 -21.880 1.00 81.62 184 HIS A CA 1
ATOM 1494 C C . HIS A 1 184 ? -6.229 -4.542 -22.264 1.00 81.62 184 HIS A C 1
ATOM 1496 O O . HIS A 1 184 ? -6.571 -3.559 -21.612 1.00 81.62 184 HIS A O 1
ATOM 1502 N N . CYS A 1 185 ? -5.416 -4.441 -23.314 1.00 82.38 185 CYS A N 1
ATOM 1503 C CA . CYS A 1 185 ? -5.023 -3.153 -23.865 1.00 82.38 185 CYS A CA 1
ATOM 1504 C C . CYS A 1 185 ? -6.143 -2.579 -24.739 1.00 82.38 185 CYS A C 1
ATOM 1506 O O . CYS A 1 185 ? -6.448 -3.119 -25.800 1.00 82.38 185 CYS A O 1
ATOM 1508 N N . LEU A 1 186 ? -6.676 -1.429 -24.332 1.00 80.12 186 LEU A N 1
ATOM 1509 C CA . LEU A 1 186 ? -7.761 -0.717 -25.010 1.00 80.12 186 LEU A CA 1
ATOM 1510 C C . LEU A 1 186 ? -7.318 0.032 -26.271 1.00 80.12 186 LEU A C 1
ATOM 1512 O O . LEU A 1 186 ? -8.146 0.596 -26.986 1.00 80.12 186 LEU A O 1
ATOM 1516 N N . ASN A 1 187 ? -6.016 0.066 -26.564 1.00 79.38 187 ASN A N 1
ATOM 1517 C CA . ASN A 1 187 ? -5.553 0.578 -27.844 1.00 79.38 187 ASN A CA 1
ATOM 1518 C C . ASN A 1 187 ? -6.018 -0.382 -28.952 1.00 79.38 187 ASN A C 1
ATOM 1520 O O . ASN A 1 187 ? -5.524 -1.506 -29.032 1.00 79.38 187 ASN A O 1
ATOM 1524 N N . GLN A 1 188 ? -6.938 0.078 -29.805 1.00 78.62 188 GLN A N 1
ATOM 1525 C CA . GLN A 1 188 ? -7.584 -0.728 -30.849 1.00 78.62 188 GLN A CA 1
ATOM 1526 C C . GLN A 1 188 ? -6.596 -1.381 -31.826 1.00 78.62 188 GLN A C 1
ATOM 1528 O O . GLN A 1 188 ? -6.890 -2.450 -32.353 1.00 78.62 188 GLN A O 1
ATOM 1533 N N . SER A 1 189 ? -5.421 -0.781 -32.053 1.00 82.12 189 SER A N 1
ATOM 1534 C CA . SER A 1 189 ? -4.384 -1.377 -32.907 1.00 82.12 189 SER A CA 1
ATOM 1535 C C . SER A 1 189 ? -3.522 -2.418 -32.186 1.00 82.12 189 SER A C 1
ATOM 1537 O O . SER A 1 189 ? -2.875 -3.232 -32.838 1.00 82.12 189 SER A O 1
ATOM 1539 N N . CYS A 1 190 ? -3.512 -2.409 -30.851 1.00 82.38 190 CYS A N 1
ATOM 1540 C CA . CYS A 1 190 ? -2.755 -3.340 -30.020 1.00 82.38 190 CYS A CA 1
ATOM 1541 C C . CYS A 1 190 ? -3.626 -4.520 -29.579 1.00 82.38 190 CYS A C 1
ATOM 1543 O O . CYS A 1 190 ? -3.298 -5.668 -29.861 1.00 82.38 190 CYS A O 1
ATOM 1545 N N . ASN A 1 191 ? -4.740 -4.231 -28.896 1.00 80.81 191 ASN A N 1
ATOM 1546 C CA . ASN A 1 191 ? -5.741 -5.190 -28.422 1.00 80.81 191 ASN A CA 1
ATOM 1547 C C . ASN A 1 191 ? -5.172 -6.385 -27.618 1.00 80.81 191 ASN A C 1
ATOM 1549 O O . ASN A 1 191 ? -5.824 -7.420 -27.480 1.00 80.81 191 ASN A O 1
ATOM 1553 N N . THR A 1 192 ? -3.936 -6.275 -27.114 1.00 81.38 192 THR A N 1
ATOM 1554 C CA . THR A 1 192 ? -3.225 -7.382 -26.471 1.00 81.38 192 THR A CA 1
ATOM 1555 C C . THR A 1 192 ? -3.824 -7.704 -25.109 1.00 81.38 192 THR A C 1
ATOM 1557 O O . THR A 1 192 ? -4.090 -6.809 -24.306 1.00 81.38 192 THR A O 1
ATOM 1560 N N . LEU A 1 193 ? -3.969 -9.000 -24.836 1.00 79.19 193 LEU A N 1
ATOM 1561 C CA . LEU A 1 193 ? -4.275 -9.532 -23.515 1.00 79.19 193 LEU A CA 1
ATOM 1562 C C . LEU A 1 193 ? -2.981 -9.925 -22.803 1.00 79.19 193 LEU A C 1
ATOM 1564 O O . LEU A 1 193 ? -2.149 -10.647 -23.357 1.00 79.19 193 LEU A O 1
ATOM 1568 N N . TRP A 1 194 ? -2.834 -9.482 -21.564 1.00 73.38 194 TRP A N 1
ATOM 1569 C CA . TRP A 1 194 ? -1.673 -9.745 -20.734 1.00 73.38 194 TRP A CA 1
ATOM 1570 C C . TRP A 1 194 ? -2.067 -10.386 -19.419 1.00 73.38 194 TRP A C 1
ATOM 1572 O O . TRP A 1 194 ? -2.984 -9.921 -18.758 1.00 73.38 194 TRP A O 1
ATOM 1582 N N . GLN A 1 195 ? -1.305 -11.381 -18.970 1.00 76.25 195 GLN A N 1
ATOM 1583 C CA . GLN A 1 195 ? -1.256 -11.648 -17.535 1.00 76.25 195 GLN A CA 1
ATOM 1584 C C . GLN A 1 195 ? -0.511 -10.474 -16.876 1.00 76.25 195 GLN A C 1
ATOM 1586 O O . GLN A 1 195 ? 0.516 -10.026 -17.400 1.00 76.25 195 GLN A O 1
ATOM 1591 N N . ARG A 1 196 ? -1.072 -9.930 -15.792 1.00 66.88 196 ARG A N 1
ATOM 1592 C CA . ARG A 1 196 ? -0.631 -8.661 -15.191 1.00 66.8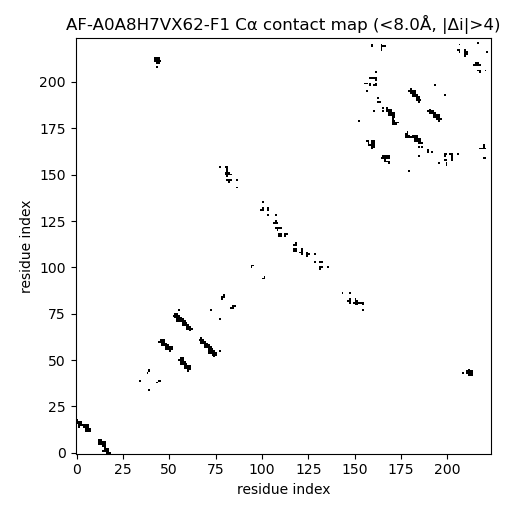8 196 ARG A CA 1
ATOM 1593 C C . ARG A 1 196 ? 0.853 -8.670 -14.820 1.00 66.88 196 ARG A C 1
ATOM 1595 O O . ARG A 1 196 ? 1.575 -7.753 -15.203 1.00 66.88 196 ARG A O 1
ATOM 1602 N N . ASP A 1 197 ? 1.317 -9.720 -14.152 1.00 65.50 197 ASP A N 1
ATOM 1603 C CA . ASP A 1 197 ? 2.708 -9.825 -13.701 1.00 65.50 197 ASP A CA 1
ATOM 1604 C C . ASP A 1 197 ? 3.671 -9.945 -14.882 1.00 65.50 197 ASP A C 1
ATOM 1606 O O . ASP A 1 197 ? 4.712 -9.293 -14.896 1.00 65.50 197 ASP A O 1
ATOM 1610 N N . ILE A 1 198 ? 3.295 -10.690 -15.927 1.00 67.12 198 ILE A N 1
ATOM 1611 C CA . ILE A 1 198 ? 4.077 -10.784 -17.168 1.00 67.12 198 ILE A CA 1
ATOM 1612 C C . ILE A 1 198 ? 4.208 -9.409 -17.832 1.00 67.12 198 ILE A C 1
ATOM 1614 O O . ILE A 1 198 ? 5.295 -9.069 -18.308 1.00 67.12 198 ILE A O 1
ATOM 1618 N N . ASN A 1 199 ? 3.134 -8.611 -17.865 1.00 75.56 199 ASN A N 1
ATOM 1619 C CA . ASN A 1 199 ? 3.193 -7.250 -18.401 1.00 75.56 199 ASN A CA 1
ATOM 1620 C C . ASN A 1 199 ? 4.167 -6.392 -17.590 1.00 75.56 199 ASN A C 1
ATOM 1622 O O . ASN A 1 199 ? 5.067 -5.780 -18.161 1.00 75.56 199 ASN A O 1
ATOM 1626 N N . SER A 1 200 ? 4.045 -6.417 -16.263 1.00 65.12 200 SER A N 1
ATOM 1627 C CA . SER A 1 200 ? 4.925 -5.672 -15.364 1.00 65.12 200 SER A CA 1
ATOM 1628 C C . SER A 1 200 ? 6.387 -6.107 -15.482 1.00 65.12 200 SER A C 1
ATOM 1630 O O . SER A 1 200 ? 7.265 -5.253 -15.589 1.00 65.12 200 SER A O 1
ATOM 1632 N N . SER A 1 201 ? 6.677 -7.409 -15.563 1.00 64.88 201 SER A N 1
ATOM 1633 C CA . SER A 1 201 ? 8.037 -7.913 -15.800 1.00 64.88 201 SER A CA 1
ATOM 1634 C C . SER A 1 201 ? 8.604 -7.447 -17.139 1.00 64.88 201 SER A C 1
ATOM 1636 O O . SER A 1 201 ? 9.768 -7.052 -17.210 1.00 64.88 201 SER A O 1
ATOM 1638 N N . ARG A 1 202 ? 7.791 -7.440 -18.200 1.00 71.44 202 ARG A N 1
ATOM 1639 C CA . ARG A 1 202 ? 8.212 -6.942 -19.517 1.00 71.44 202 ARG A CA 1
ATOM 1640 C C . ARG A 1 202 ? 8.429 -5.438 -19.536 1.00 71.44 202 ARG A C 1
ATOM 1642 O O . ARG A 1 202 ? 9.361 -4.985 -20.189 1.00 71.44 202 ARG A O 1
ATOM 1649 N N . ASN A 1 203 ? 7.633 -4.685 -18.790 1.00 68.94 203 ASN A N 1
ATOM 1650 C CA . ASN A 1 203 ? 7.824 -3.252 -18.608 1.00 68.94 203 ASN A CA 1
ATOM 1651 C C . ASN A 1 203 ? 9.132 -2.950 -17.884 1.00 68.94 203 ASN A C 1
ATOM 1653 O O . ASN A 1 203 ? 9.918 -2.147 -18.376 1.00 68.94 203 ASN A O 1
ATOM 1657 N N . MET A 1 204 ? 9.399 -3.642 -16.771 1.00 69.88 204 MET A N 1
ATOM 1658 C CA . MET A 1 204 ? 10.667 -3.518 -16.048 1.00 69.88 204 MET A CA 1
ATOM 1659 C C . MET A 1 204 ? 11.848 -3.840 -16.967 1.00 69.88 204 MET A C 1
ATOM 1661 O O . MET A 1 204 ? 12.749 -3.019 -17.104 1.00 69.88 204 MET A O 1
ATOM 1665 N N . HIS A 1 205 ? 11.791 -4.963 -17.690 1.00 71.62 205 HIS A N 1
ATOM 1666 C CA . HIS A 1 205 ? 12.819 -5.322 -18.666 1.00 71.62 205 HIS A CA 1
ATOM 1667 C C . HIS A 1 205 ? 12.978 -4.264 -19.766 1.00 71.62 205 HIS A C 1
ATOM 1669 O O . HIS A 1 205 ? 14.097 -3.891 -20.091 1.00 71.62 205 HIS A O 1
ATOM 1675 N N . SER A 1 206 ? 11.883 -3.765 -20.345 1.00 66.62 206 SER A N 1
ATOM 1676 C CA . SER A 1 206 ? 11.921 -2.778 -21.428 1.00 66.62 206 SER A CA 1
ATOM 1677 C C . SER A 1 206 ? 12.507 -1.443 -20.972 1.00 66.62 206 SER A C 1
ATOM 1679 O O . SER A 1 206 ? 13.293 -0.845 -21.703 1.00 66.62 206 SER A O 1
ATOM 1681 N N . ILE A 1 207 ? 12.145 -0.967 -19.778 1.00 61.72 207 ILE A N 1
ATOM 1682 C CA . ILE A 1 207 ? 12.721 0.253 -19.202 1.00 61.72 207 ILE A CA 1
ATOM 1683 C C . ILE A 1 207 ? 14.215 0.041 -18.974 1.00 61.72 207 ILE A C 1
ATOM 1685 O O . ILE A 1 207 ? 15.007 0.841 -19.465 1.00 61.72 207 ILE A O 1
ATOM 1689 N N . SER A 1 208 ? 14.591 -1.047 -18.294 1.00 59.31 208 SER A N 1
ATOM 1690 C CA . SER A 1 208 ? 15.991 -1.381 -18.038 1.00 59.31 208 SER A CA 1
ATOM 1691 C C . SER A 1 208 ? 16.779 -1.471 -19.338 1.00 59.31 208 SER A C 1
ATOM 1693 O O . SER A 1 208 ? 17.797 -0.808 -19.442 1.00 59.31 208 SER A O 1
ATOM 1695 N N . TRP A 1 209 ? 16.287 -2.197 -20.346 1.00 66.44 209 TRP A N 1
ATOM 1696 C CA . TRP A 1 209 ? 16.947 -2.388 -21.640 1.00 66.44 209 TRP A CA 1
ATOM 1697 C C . TRP A 1 209 ? 17.154 -1.086 -22.418 1.00 66.44 209 TRP A C 1
ATOM 1699 O O . TRP A 1 209 ? 18.237 -0.860 -22.944 1.00 66.44 209 TRP A O 1
ATOM 1709 N N . ASN A 1 210 ? 16.137 -0.221 -22.502 1.00 68.44 210 ASN A N 1
ATOM 1710 C CA . ASN A 1 210 ? 16.283 1.049 -23.224 1.00 68.44 210 ASN A CA 1
ATOM 1711 C C . ASN A 1 210 ? 17.270 1.975 -22.517 1.00 68.44 210 ASN A C 1
ATOM 1713 O O . ASN A 1 210 ? 18.113 2.581 -23.165 1.00 68.44 210 ASN A O 1
ATOM 1717 N N . VAL A 1 211 ? 17.210 2.018 -21.189 1.00 65.88 211 VAL A N 1
ATOM 1718 C CA . VAL A 1 211 ? 18.184 2.740 -20.374 1.00 65.88 211 VAL A CA 1
ATOM 1719 C C . VAL A 1 211 ? 19.599 2.199 -20.601 1.00 65.88 211 VAL A C 1
ATOM 1721 O O . VAL A 1 211 ? 20.520 2.969 -20.839 1.00 65.88 211 VAL A O 1
ATOM 1724 N N . ILE A 1 212 ? 19.738 0.876 -20.596 1.00 64.19 212 ILE A N 1
ATOM 1725 C CA . ILE A 1 212 ? 20.971 0.133 -20.844 1.00 64.19 212 ILE A CA 1
ATOM 1726 C C . ILE A 1 212 ? 21.579 0.495 -22.208 1.00 64.19 212 ILE A C 1
ATOM 1728 O O . ILE A 1 212 ? 22.756 0.830 -22.281 1.00 64.19 212 ILE A O 1
ATOM 1732 N N . MET A 1 213 ? 20.766 0.522 -23.264 1.00 74.50 213 MET A N 1
ATOM 1733 C CA . MET A 1 213 ? 21.209 0.781 -24.637 1.00 74.50 213 MET A CA 1
ATOM 1734 C C . MET A 1 213 ? 21.329 2.277 -24.978 1.00 74.50 213 MET A C 1
ATOM 1736 O O . MET A 1 213 ? 21.470 2.615 -26.151 1.00 74.50 213 MET A O 1
ATOM 1740 N N . ASN A 1 214 ? 21.238 3.189 -24.001 1.00 75.44 214 ASN A N 1
ATOM 1741 C CA . ASN A 1 214 ? 21.175 4.641 -24.242 1.00 75.44 214 ASN A CA 1
ATOM 1742 C C . ASN A 1 214 ? 20.059 5.062 -25.214 1.00 75.44 214 ASN A C 1
ATOM 1744 O O . ASN A 1 214 ? 20.171 6.047 -25.945 1.00 75.44 214 ASN A O 1
ATOM 1748 N N . HIS A 1 215 ? 18.961 4.315 -25.223 1.00 76.50 215 HIS A N 1
ATOM 1749 C CA . HIS A 1 215 ? 17.761 4.668 -25.960 1.00 76.50 215 HIS A CA 1
ATOM 1750 C C . HIS A 1 215 ? 16.836 5.519 -25.097 1.00 76.50 215 HIS A C 1
ATOM 1752 O O . HIS A 1 215 ? 16.856 5.476 -23.862 1.00 76.50 215 HIS A O 1
ATOM 1758 N N . GLU A 1 216 ? 15.963 6.272 -25.760 1.00 71.38 216 GLU A N 1
ATOM 1759 C CA . GLU A 1 216 ? 14.878 6.936 -25.060 1.00 71.38 216 GLU A CA 1
ATOM 1760 C C . GLU A 1 216 ? 14.021 5.908 -24.317 1.00 71.38 216 GLU A C 1
ATOM 1762 O O . GLU A 1 216 ? 13.678 4.836 -24.822 1.00 71.38 216 GLU A O 1
ATOM 1767 N N . VAL A 1 217 ? 13.660 6.253 -23.084 1.00 66.75 217 VAL A N 1
ATOM 1768 C CA . VAL A 1 217 ? 12.701 5.474 -22.303 1.00 66.75 217 VAL A CA 1
ATOM 1769 C C . VAL A 1 217 ? 11.410 5.377 -23.117 1.00 66.75 217 VAL A C 1
ATOM 1771 O O . VAL A 1 217 ? 10.995 6.406 -23.656 1.00 66.75 217 VAL A O 1
ATOM 1774 N N . PRO A 1 218 ? 10.746 4.207 -23.202 1.00 70.56 218 PRO A N 1
ATOM 1775 C CA . PRO A 1 218 ? 9.522 4.095 -23.982 1.00 70.56 218 PRO A CA 1
ATOM 1776 C C . PRO A 1 218 ? 8.512 5.160 -23.555 1.00 70.56 218 PRO A C 1
ATOM 1778 O O . PRO A 1 218 ? 8.350 5.423 -22.362 1.00 70.56 218 PRO A O 1
ATOM 1781 N N . SER A 1 219 ? 7.850 5.775 -24.534 1.00 69.81 219 SER A N 1
ATOM 1782 C CA . SER A 1 219 ? 7.023 6.978 -24.359 1.00 69.81 219 SER A CA 1
ATOM 1783 C C . SER A 1 219 ? 5.983 6.861 -23.240 1.00 69.81 219 SER A C 1
ATOM 1785 O O . SER A 1 219 ? 5.759 7.819 -22.507 1.00 69.81 219 SER A O 1
ATOM 1787 N N . GLY A 1 220 ? 5.415 5.671 -23.031 1.00 64.69 220 GLY A N 1
ATOM 1788 C CA . GLY A 1 220 ? 4.480 5.391 -21.938 1.00 64.69 220 GLY A CA 1
ATOM 1789 C C . GLY A 1 220 ? 5.061 5.465 -20.519 1.00 64.69 220 GLY A C 1
ATOM 1790 O O . GLY A 1 220 ? 4.300 5.388 -19.562 1.00 64.69 220 GLY A O 1
ATOM 1791 N N . PHE A 1 221 ? 6.379 5.600 -20.359 1.00 60.91 221 PHE A N 1
ATOM 1792 C CA . PHE A 1 221 ? 7.059 5.764 -19.065 1.00 60.91 221 PHE A CA 1
ATOM 1793 C C . PHE A 1 221 ? 7.843 7.078 -18.955 1.00 60.91 221 PHE A C 1
ATOM 1795 O O . PHE A 1 221 ? 8.515 7.313 -17.948 1.00 60.91 221 PHE A O 1
ATOM 1802 N N . GLN A 1 222 ? 7.797 7.931 -19.981 1.00 61.25 222 GLN A N 1
ATOM 1803 C CA . GLN A 1 222 ? 8.380 9.267 -19.914 1.00 61.25 222 GLN A CA 1
ATOM 1804 C 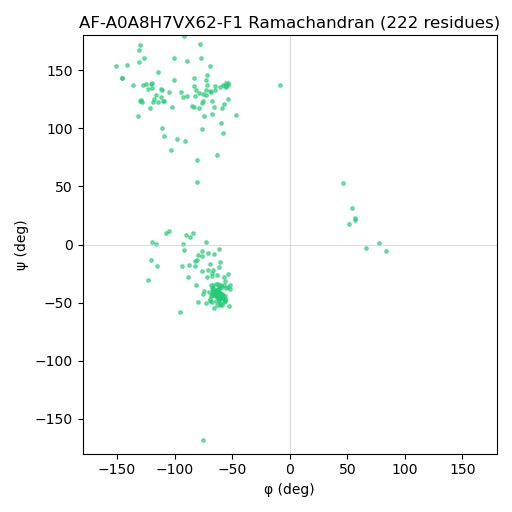C . GLN A 1 222 ? 7.500 10.161 -19.022 1.00 61.25 222 GLN A C 1
ATOM 1806 O O . GLN A 1 222 ? 6.273 10.045 -19.032 1.00 61.25 222 GLN A O 1
ATOM 1811 N N . ARG A 1 223 ? 8.114 11.041 -18.217 1.00 48.34 223 ARG A N 1
ATOM 1812 C CA . ARG A 1 223 ? 7.360 12.045 -17.446 1.00 48.34 223 ARG A CA 1
ATOM 1813 C C . ARG A 1 223 ? 6.736 13.041 -18.426 1.00 48.34 223 ARG A C 1
ATOM 1815 O O . ARG A 1 223 ? 7.473 13.636 -19.207 1.00 48.34 223 ARG A O 1
ATOM 1822 N N . GLN A 1 224 ? 5.413 13.187 -18.370 1.00 44.53 224 GLN A N 1
ATOM 1823 C CA . GLN A 1 224 ? 4.679 14.266 -19.039 1.00 44.53 224 GLN A CA 1
ATOM 1824 C C . GLN A 1 224 ? 4.729 15.550 -18.213 1.00 44.53 224 GLN A C 1
ATOM 1826 O O . GLN A 1 224 ? 4.744 15.436 -16.963 1.00 44.53 224 GLN A O 1
#

Solvent-accessible surface area (backbone atoms only — not comparable to full-atom values): 12972 Å² total; per-residue (Å²): 86,77,65,85,44,75,48,67,84,89,84,55,78,46,76,46,63,46,71,82,83,72,87,60,81,74,73,79,88,80,54,79,84,74,59,43,71,66,57,36,72,76,48,36,54,61,63,55,74,46,75,46,88,69,20,62,32,37,35,26,61,57,88,66,95,62,97,59,58,75,50,72,46,45,37,70,56,50,39,52,61,14,40,47,56,61,50,51,50,52,51,50,52,52,49,74,71,31,65,70,52,45,57,48,56,71,61,41,54,68,70,91,60,94,48,66,67,56,38,50,50,17,54,50,33,45,62,78,37,39,69,58,52,56,64,68,67,35,70,68,54,51,53,51,49,50,49,35,51,52,20,42,56,44,51,62,49,62,54,27,40,60,87,75,37,41,68,52,57,42,62,40,69,57,95,91,42,70,40,83,60,32,32,32,31,70,48,83,92,65,58,47,76,34,49,46,66,62,31,45,53,45,36,53,50,51,46,51,50,24,46,16,58,74,42,76,59,56,73,52,74,50,88,129

Radius of gyration: 24.24 Å; Cα contacts (8 Å, |Δi|>4): 252; chains: 1; bounding box: 54×46×66 Å

Secondary structure (DSSP, 8-state):
-EEEEEEE-SS-EEEEEPPP-----PPP---GGG--HHHHHHH----EEE--SSEEEEEES--SSS---EEEEEHHHHHHHTTHHHHHHHHHHHHHH-HHHHHHHHHPPP---S-HHHHHHHHHHHHHTHHHHHHHS-HHHHHHHHHHHHHHHHHHH-S--TTT--S-EEEEEETTEEEEEEEEE--TTT--EEEHHHHHHHHHHHHHHHHHTTPPPPGGGS--

pLDDT: mean 77.22, std 12.8, range [44.53, 96.81]

Sequence (224 aa):
MFTNMVRTDGYGIDFILAGPERQSNKLPNLDVNDFTPEGINERFHLWGVDPGQINIFTASDGHDTDPHQLRKYPTAEYYTRAGLKKTNLHILNYKNADLQFQEAEQRITTHKTANLERFLEYVHSVLNNLDILLQFYDHRFTALRFLNYIGRQRADAEMTCSNCSGNNTEDVRIDDVSLFGVLHCLNQSCNTLWQRDINSSRNMHSISWNVIMNHEVPSGFQRQ

Foldseek 3Di:
DFPPDWDDPPPDIDTDDDDPDPPDVPDPPDDPVNCDPCNQVQQFQDWDWDCDPQFNIWIWSDDDPDDTDIDTHGPVNLCVQLCVVVLVVVLVVLCVVDPLNVVLVVQQADCPDPDPVSNVSNVVSCVVCVVVVDVSCDCVVVVSVVSSVVSNLVSLQCLAALPQLDSAWDFDDDPNDGDSQWIFHPPPVPRDIDRRVRRSVSSVVQQRNCNTRVHDRRPSPDDD

Nearest PDB structures (foldseek):
  9cey-assembly1_P  TM=4.174E-01  e=3.901E-06  Escherichia coli K-12
  9cez-assembly1_P  TM=3.965E-01  e=2.950E-06  Escherichia coli K-12
  9cex-assembly1_P  TM=3.987E-01  e=4.878E-06  Escherichia coli K-12
  9ceu-assembly1_P  TM=4.239E-01  e=3.650E-05  Escherichia coli K-12
  8opn-assembly1_C  TM=3.063E-01  e=6.406E+00  Human coronavirus HKU1